Protein AF-A0A819S1A4-F1 (afdb_monomer_lite)

Secondary structure (DSSP, 8-state):
--PPPPSSPPPP----THHHHHHHHHHHHHHHHHHHHHHHHHHH-SHHHHHHHHHHTSTT--TTHHHHHEEEEEGGGS-TTS-GGG-----S--------S------------------TTSHHHHHHTTT----EEEEES-B--GGGTTPBPHHHHHHHHHHHHHHHHHHHHHHHHHHHHHHHS-SS-HHHHHHHHHHHHHHHHHHHHHHHHHH-THHHHHHHHHHHHHHHHHHHHHTT-------------HHHHHTT--

Structure (mmCIF, N/CA/C/O backbone):
data_AF-A0A819S1A4-F1
#
_entry.id   AF-A0A819S1A4-F1
#
loop_
_atom_site.group_PDB
_atom_site.id
_atom_site.type_symbol
_atom_site.label_atom_id
_atom_site.label_alt_id
_atom_site.label_comp_id
_atom_site.label_asym_id
_atom_site.label_entity_id
_atom_site.label_seq_id
_atom_site.pdbx_PDB_ins_code
_atom_site.Cartn_x
_atom_site.Cartn_y
_atom_site.Cartn_z
_atom_site.occupancy
_atom_site.B_iso_or_equiv
_atom_site.auth_seq_id
_atom_site.auth_comp_id
_atom_site.auth_asym_id
_atom_site.auth_atom_id
_atom_site.pdbx_PDB_model_num
ATOM 1 N N . PHE A 1 1 ? 14.757 -18.760 57.198 1.00 53.69 1 PHE A N 1
ATOM 2 C CA . PHE A 1 1 ? 13.503 -18.296 56.575 1.00 53.69 1 PHE A CA 1
ATOM 3 C C . PHE A 1 1 ? 13.766 -16.983 55.851 1.00 53.69 1 PHE A C 1
ATOM 5 O O . PHE A 1 1 ? 13.826 -15.945 56.495 1.00 53.69 1 PHE A O 1
ATOM 12 N N . HIS A 1 2 ? 14.012 -17.027 54.539 1.00 66.06 2 HIS A N 1
ATOM 13 C CA . HIS A 1 2 ? 14.125 -15.816 53.722 1.00 66.06 2 HIS A CA 1
ATOM 14 C C . HIS A 1 2 ? 12.710 -15.386 53.333 1.00 66.06 2 HIS A C 1
ATOM 16 O O . HIS A 1 2 ? 12.057 -16.060 52.541 1.00 66.06 2 HIS A O 1
ATOM 22 N N . VAL A 1 3 ? 12.215 -14.305 53.931 1.00 74.38 3 VAL A N 1
ATOM 23 C CA . VAL A 1 3 ? 10.958 -13.689 53.496 1.00 74.38 3 VAL A CA 1
ATOM 24 C C . VAL A 1 3 ? 11.266 -12.916 52.210 1.00 74.38 3 VAL A C 1
ATOM 26 O O . VAL A 1 3 ? 12.156 -12.060 52.238 1.00 74.38 3 VAL A O 1
ATOM 29 N N . PRO A 1 4 ? 10.610 -13.209 51.073 1.00 74.50 4 PRO A N 1
ATOM 30 C CA . PRO A 1 4 ? 10.832 -12.452 49.851 1.00 74.50 4 PRO A CA 1
ATOM 31 C C . PRO A 1 4 ? 10.345 -11.015 50.053 1.00 74.50 4 PRO A C 1
ATOM 33 O O . PRO A 1 4 ? 9.199 -10.775 50.433 1.00 74.50 4 PRO A O 1
ATOM 36 N N . ILE A 1 5 ? 11.238 -10.054 49.820 1.00 78.88 5 ILE A N 1
ATOM 37 C CA . ILE A 1 5 ? 10.936 -8.626 49.922 1.00 78.88 5 ILE A CA 1
ATOM 38 C C . ILE A 1 5 ? 10.049 -8.252 48.723 1.00 78.88 5 ILE A C 1
ATOM 40 O O . ILE A 1 5 ? 10.466 -8.466 47.581 1.00 78.88 5 ILE A O 1
ATOM 44 N N . PRO A 1 6 ? 8.839 -7.703 48.927 1.00 79.44 6 PRO A N 1
ATOM 45 C CA . PRO A 1 6 ? 7.990 -7.287 47.818 1.00 79.44 6 PRO A CA 1
ATOM 46 C C . PRO A 1 6 ? 8.622 -6.101 47.072 1.00 79.44 6 PRO A C 1
ATOM 48 O O . PRO A 1 6 ? 8.930 -5.068 47.663 1.00 79.44 6 PRO A O 1
ATOM 51 N N . ILE A 1 7 ? 8.793 -6.263 45.755 1.00 83.44 7 ILE A N 1
ATOM 52 C CA . ILE A 1 7 ? 9.505 -5.334 44.853 1.00 83.44 7 ILE A CA 1
ATOM 53 C C . ILE A 1 7 ? 8.742 -4.011 44.652 1.00 83.44 7 ILE A C 1
ATOM 55 O O . ILE A 1 7 ? 9.335 -2.996 44.295 1.00 83.44 7 ILE A O 1
ATOM 59 N N . ALA A 1 8 ? 7.432 -3.982 44.911 1.00 85.69 8 ALA A N 1
ATOM 60 C CA . ALA A 1 8 ? 6.615 -2.787 44.739 1.00 85.69 8 ALA A CA 1
ATOM 61 C C . ALA A 1 8 ? 5.597 -2.613 45.871 1.00 85.69 8 ALA A C 1
ATOM 63 O O . ALA A 1 8 ? 4.995 -3.574 46.354 1.00 85.69 8 ALA A O 1
ATOM 64 N N . ARG A 1 9 ? 5.383 -1.353 46.272 1.00 86.12 9 ARG A N 1
ATOM 65 C CA . ARG A 1 9 ? 4.284 -0.957 47.165 1.00 86.12 9 ARG A CA 1
ATOM 66 C C . ARG A 1 9 ? 2.964 -0.929 46.395 1.00 86.12 9 ARG A C 1
ATOM 68 O O . ARG A 1 9 ? 2.948 -0.788 45.173 1.00 86.12 9 ARG A O 1
ATOM 75 N N . ARG A 1 10 ? 1.847 -1.021 47.122 1.00 84.19 10 ARG A N 1
ATOM 76 C CA . ARG A 1 10 ? 0.502 -0.930 46.540 1.00 84.19 10 ARG A CA 1
ATOM 77 C C . ARG A 1 10 ? 0.343 0.408 45.814 1.00 84.19 10 ARG A C 1
ATOM 79 O O . ARG A 1 10 ? 0.516 1.461 46.426 1.00 84.19 10 ARG A O 1
ATOM 86 N N . ALA A 1 11 ? 0.025 0.355 44.524 1.00 81.81 11 ALA A N 1
ATOM 87 C CA . ALA A 1 11 ? -0.237 1.552 43.737 1.00 81.81 11 ALA A CA 1
ATOM 88 C C . ALA A 1 11 ? -1.445 2.308 44.310 1.00 81.81 11 ALA A C 1
ATOM 90 O O . ALA A 1 11 ? -2.452 1.698 44.679 1.00 81.81 11 ALA A O 1
ATOM 91 N N . THR A 1 12 ? -1.346 3.634 44.392 1.00 82.81 12 THR A N 1
ATOM 92 C CA . THR A 1 12 ? -2.482 4.488 44.745 1.00 82.81 12 THR A CA 1
ATOM 93 C C . THR A 1 12 ? -3.459 4.541 43.574 1.00 82.81 12 THR A C 1
ATOM 95 O O . THR A 1 12 ? -3.056 4.596 42.410 1.00 82.81 12 THR A O 1
ATOM 98 N N . GLY A 1 13 ? -4.760 4.500 43.869 1.00 78.50 13 GLY A N 1
ATOM 99 C CA . GLY A 1 13 ? -5.792 4.621 42.844 1.00 78.50 13 GLY A CA 1
ATOM 100 C C . GLY A 1 13 ? -5.735 6.006 42.205 1.00 78.50 13 GLY A C 1
ATOM 101 O O . GLY A 1 13 ? -6.127 6.989 42.827 1.00 78.50 13 GLY A O 1
ATOM 102 N N . ARG A 1 14 ? -5.236 6.096 40.970 1.00 77.88 14 ARG A N 1
ATOM 103 C CA . ARG A 1 14 ? -5.235 7.323 40.167 1.00 77.88 14 ARG A CA 1
ATOM 104 C C . ARG A 1 14 ? -6.037 7.079 38.902 1.00 77.88 14 ARG A C 1
ATOM 106 O O . ARG A 1 14 ? -5.737 6.146 38.167 1.00 77.88 14 ARG A O 1
ATOM 113 N N . ARG A 1 15 ? -7.026 7.937 38.641 1.00 72.00 15 ARG A N 1
ATOM 114 C CA . ARG A 1 15 ? -7.866 7.853 37.442 1.00 72.00 15 ARG A CA 1
ATOM 115 C C . ARG A 1 15 ? -7.007 8.016 36.185 1.00 72.00 15 ARG A C 1
ATOM 117 O O . ARG A 1 15 ? -6.203 8.942 36.069 1.00 72.00 15 ARG A O 1
ATOM 124 N N . ASN A 1 16 ? -7.132 7.060 35.275 1.00 62.16 16 ASN A N 1
ATOM 125 C CA . ASN A 1 16 ? -6.107 6.753 34.288 1.00 62.16 16 ASN A CA 1
ATOM 126 C C . ASN A 1 16 ? -6.348 7.550 32.993 1.00 62.16 16 ASN A C 1
ATOM 128 O O . ASN A 1 16 ? -6.871 7.009 32.021 1.00 62.16 16 ASN A O 1
ATOM 132 N N . SER A 1 17 ? -5.921 8.814 32.923 1.00 64.06 17 SER A N 1
ATOM 133 C CA . SER A 1 17 ? -5.921 9.550 31.643 1.00 64.06 17 SER A CA 1
ATOM 134 C C . SER A 1 17 ? -4.912 8.978 30.630 1.00 64.06 17 SER A C 1
ATOM 136 O O . SER A 1 17 ? -5.116 9.097 29.424 1.00 64.06 17 SER A O 1
ATOM 138 N N . LEU A 1 18 ? -3.867 8.277 31.100 1.00 58.56 18 LEU A N 1
ATOM 139 C CA . LEU A 1 18 ? -2.815 7.663 30.269 1.00 58.56 18 LEU A CA 1
ATOM 140 C C . LEU A 1 18 ? -3.322 6.607 29.273 1.00 58.56 18 LEU A C 1
ATOM 142 O O . LEU A 1 18 ? -2.674 6.370 28.256 1.00 58.56 18 LEU A O 1
ATOM 146 N N . THR A 1 19 ? -4.473 5.987 29.541 1.00 65.75 19 THR A N 1
ATOM 147 C CA . THR A 1 19 ? -5.084 4.986 28.646 1.00 65.75 19 THR A CA 1
ATOM 148 C C . THR A 1 19 ? -5.473 5.575 27.286 1.00 65.75 19 THR A C 1
ATOM 150 O O . THR A 1 19 ? -5.522 4.859 26.289 1.00 65.75 19 THR A O 1
ATOM 153 N N . THR A 1 20 ? -5.682 6.893 27.217 1.00 72.00 20 THR A N 1
ATOM 154 C CA . THR A 1 20 ? -6.009 7.607 25.974 1.00 72.00 20 THR A CA 1
ATOM 155 C C . THR A 1 20 ? -4.784 7.845 25.086 1.00 72.00 20 THR A C 1
ATOM 157 O O . THR A 1 20 ? -4.889 7.781 23.858 1.00 72.00 20 THR A O 1
ATOM 160 N N . LEU A 1 21 ? -3.604 8.062 25.679 1.00 83.12 21 LEU A N 1
ATOM 161 C CA . LEU A 1 21 ? -2.375 8.328 24.932 1.00 83.12 21 LEU A CA 1
ATOM 162 C C . LEU A 1 21 ? -1.858 7.063 24.234 1.00 83.12 21 LEU A C 1
ATOM 164 O O . LEU A 1 21 ? -1.571 7.102 23.039 1.00 83.12 21 LEU A O 1
ATOM 168 N N . SER A 1 22 ? -1.787 5.932 24.944 1.00 83.50 22 SER A N 1
ATOM 169 C CA . SER A 1 22 ? -1.356 4.654 24.355 1.00 83.50 22 SER A CA 1
ATOM 170 C C . SER A 1 22 ? -2.292 4.198 23.233 1.00 83.50 22 SER A C 1
ATOM 172 O O . SER A 1 22 ? -1.826 3.752 22.184 1.00 83.50 22 SER A O 1
ATOM 174 N N . ALA A 1 23 ? -3.602 4.391 23.405 1.00 84.44 23 ALA A N 1
ATOM 175 C CA . ALA A 1 23 ? -4.587 4.152 22.356 1.00 84.44 23 ALA A CA 1
ATOM 176 C C . ALA A 1 23 ? -4.348 5.051 21.131 1.00 84.44 23 ALA A C 1
ATOM 178 O O . ALA A 1 23 ? -4.379 4.572 19.998 1.00 84.44 23 ALA A O 1
ATOM 179 N N . SER A 1 24 ? -4.050 6.335 21.343 1.00 87.81 24 SER A N 1
ATOM 180 C CA . SER A 1 24 ? -3.774 7.276 20.251 1.00 87.81 24 SER A CA 1
ATOM 181 C C . SER A 1 24 ? -2.524 6.875 19.463 1.00 87.81 24 SER A C 1
ATOM 183 O O . SER A 1 24 ? -2.570 6.800 18.235 1.00 87.81 24 SER A O 1
ATOM 185 N N . ILE A 1 25 ? -1.437 6.516 20.149 1.00 91.44 25 ILE A N 1
ATOM 186 C CA . ILE A 1 25 ? -0.195 6.058 19.509 1.00 91.44 25 ILE A CA 1
ATOM 187 C C . ILE A 1 25 ? -0.445 4.793 18.684 1.00 91.44 25 ILE A C 1
ATOM 189 O O . ILE A 1 25 ? -0.042 4.731 17.524 1.00 91.44 25 ILE A O 1
ATOM 193 N N . LEU A 1 26 ? -1.168 3.813 19.235 1.00 88.88 26 LEU A N 1
ATOM 194 C CA . LEU A 1 26 ? -1.485 2.577 18.520 1.00 88.88 26 LEU A CA 1
ATOM 195 C C . LEU A 1 26 ? -2.272 2.850 17.231 1.00 88.88 26 LEU A C 1
ATOM 197 O O . LEU A 1 26 ? -2.025 2.211 16.209 1.00 88.88 26 LEU A O 1
ATOM 201 N N . THR A 1 27 ? -3.181 3.830 17.244 1.00 87.25 27 THR A N 1
ATOM 202 C CA . THR A 1 27 ? -3.914 4.207 16.026 1.00 87.25 27 THR A CA 1
ATOM 203 C C . THR A 1 27 ? -3.020 4.853 14.974 1.00 87.25 27 THR A C 1
ATOM 205 O O . THR A 1 27 ? -3.191 4.564 13.792 1.00 87.25 27 THR A O 1
ATOM 208 N N . ILE A 1 28 ? -2.057 5.688 15.373 1.00 92.44 28 ILE A N 1
ATOM 209 C CA . ILE A 1 28 ? -1.099 6.311 14.449 1.00 92.44 28 ILE A CA 1
ATOM 210 C C . ILE A 1 28 ? -0.197 5.240 13.838 1.00 92.44 28 ILE A C 1
ATOM 212 O O . ILE A 1 28 ? -0.052 5.185 12.618 1.00 92.44 28 ILE A O 1
ATOM 216 N N . MET A 1 29 ? 0.334 4.344 14.672 1.00 94.25 29 MET A N 1
ATOM 217 C CA . MET A 1 29 ? 1.163 3.228 14.221 1.00 94.25 29 MET A CA 1
ATOM 218 C C . MET A 1 29 ? 0.411 2.351 13.224 1.00 94.25 29 MET A C 1
ATOM 220 O O . MET A 1 29 ? 0.939 2.068 12.156 1.00 94.25 29 MET A O 1
ATOM 224 N N . ALA A 1 30 ? -0.850 2.010 13.503 1.00 91.25 30 ALA A N 1
ATOM 225 C CA . ALA A 1 30 ? -1.666 1.230 12.579 1.00 91.25 30 ALA A CA 1
ATOM 226 C C . ALA A 1 30 ? -1.822 1.913 11.207 1.00 91.25 30 ALA A C 1
ATOM 228 O O . ALA A 1 30 ? -1.718 1.243 10.181 1.00 91.25 30 ALA A O 1
ATOM 229 N N . LYS A 1 31 ? -2.022 3.239 11.164 1.00 90.88 31 LYS A N 1
ATOM 230 C CA . LYS A 1 31 ? -2.100 3.985 9.894 1.00 90.88 31 LYS A CA 1
ATOM 231 C C . LYS A 1 31 ? -0.780 3.944 9.126 1.00 90.88 31 LYS A C 1
ATOM 233 O O . LYS A 1 31 ? -0.781 3.676 7.927 1.00 90.88 31 LYS A O 1
ATOM 238 N N . ILE A 1 32 ? 0.336 4.171 9.818 1.00 94.75 32 ILE A N 1
ATOM 239 C CA . ILE A 1 32 ? 1.674 4.135 9.214 1.00 94.75 32 ILE A CA 1
ATOM 240 C C . ILE A 1 32 ? 1.976 2.737 8.673 1.00 94.75 32 ILE A C 1
ATOM 242 O O . ILE A 1 32 ? 2.455 2.621 7.552 1.00 94.75 32 ILE A O 1
ATOM 246 N N . THR A 1 33 ? 1.644 1.680 9.419 1.00 95.19 33 THR A N 1
ATOM 247 C CA . THR A 1 33 ? 1.849 0.291 8.990 1.00 95.19 33 THR A CA 1
ATOM 248 C C . THR A 1 33 ? 1.075 -0.040 7.717 1.00 95.19 33 THR A C 1
ATOM 250 O O . THR A 1 33 ? 1.611 -0.687 6.819 1.00 95.19 33 THR A O 1
ATOM 253 N N . VAL A 1 34 ? -0.178 0.408 7.602 1.00 92.88 34 VAL A N 1
ATOM 254 C CA . VAL A 1 34 ? -0.966 0.196 6.377 1.00 92.88 34 VAL A CA 1
ATOM 255 C C . VAL A 1 34 ? -0.306 0.896 5.191 1.00 92.88 34 VAL A C 1
ATOM 257 O O . VAL A 1 34 ? -0.125 0.278 4.141 1.00 92.88 34 VAL A O 1
ATOM 260 N N . LEU A 1 35 ? 0.116 2.147 5.379 1.00 94.00 35 LEU A N 1
ATOM 261 C CA . LEU A 1 35 ? 0.772 2.927 4.338 1.00 94.00 35 LEU A CA 1
ATOM 262 C C . LEU A 1 35 ? 2.114 2.304 3.917 1.00 94.00 35 LEU A C 1
ATOM 264 O O . LEU A 1 35 ? 2.358 2.115 2.727 1.00 94.00 35 LEU A O 1
ATOM 268 N N . SER A 1 36 ? 2.967 1.915 4.870 1.00 95.56 36 SER A N 1
ATOM 269 C CA . SER A 1 36 ? 4.265 1.296 4.577 1.00 95.56 36 SER A CA 1
ATOM 270 C C . SER A 1 36 ? 4.116 -0.031 3.842 1.00 95.56 36 SER A C 1
ATOM 272 O O . SER A 1 36 ? 4.874 -0.304 2.915 1.00 95.56 36 SER A O 1
ATOM 274 N N . ASN A 1 37 ? 3.115 -0.839 4.204 1.00 92.38 37 ASN A N 1
ATOM 275 C CA . ASN A 1 37 ? 2.847 -2.108 3.531 1.00 92.38 37 ASN A CA 1
ATOM 276 C C . ASN A 1 37 ? 2.358 -1.890 2.094 1.00 92.38 37 ASN A C 1
ATOM 278 O O . ASN A 1 37 ? 2.780 -2.611 1.190 1.00 92.38 37 ASN A O 1
ATOM 282 N N . ALA A 1 38 ? 1.527 -0.869 1.865 1.00 93.31 38 ALA A N 1
ATOM 283 C CA . ALA A 1 38 ? 1.088 -0.487 0.525 1.00 93.31 38 ALA A CA 1
ATOM 284 C C . ALA A 1 38 ? 2.277 -0.074 -0.356 1.00 93.31 38 ALA A C 1
ATOM 286 O O . ALA A 1 38 ? 2.417 -0.558 -1.480 1.00 93.31 38 ALA A O 1
ATOM 287 N N . PHE A 1 39 ? 3.171 0.768 0.174 1.00 92.69 39 PHE A N 1
ATOM 288 C CA . PHE A 1 39 ? 4.389 1.186 -0.523 1.00 92.69 39 PHE A CA 1
ATOM 289 C C . PHE A 1 39 ? 5.342 0.027 -0.795 1.00 92.69 39 PHE A C 1
ATOM 291 O O . PHE A 1 39 ? 5.887 -0.059 -1.896 1.00 92.69 39 PHE A O 1
ATOM 298 N N . LEU A 1 40 ? 5.518 -0.873 0.175 1.00 90.50 40 LEU A N 1
ATOM 299 C CA . LEU A 1 40 ? 6.348 -2.061 0.014 1.00 90.50 40 LEU A CA 1
ATOM 300 C C . LEU A 1 40 ? 5.845 -2.879 -1.173 1.00 90.50 40 LEU A C 1
ATOM 302 O O . LEU A 1 40 ? 6.608 -3.127 -2.100 1.00 90.50 40 LEU A O 1
ATOM 306 N N . ILE A 1 41 ? 4.549 -3.199 -1.204 1.00 90.00 41 ILE A N 1
ATOM 307 C CA . ILE A 1 41 ? 3.949 -3.940 -2.318 1.00 90.00 41 ILE A CA 1
ATOM 308 C C . ILE A 1 41 ? 4.097 -3.164 -3.636 1.00 90.00 41 ILE A C 1
ATOM 310 O O . ILE A 1 41 ? 4.430 -3.761 -4.655 1.00 90.00 41 ILE A O 1
ATOM 314 N N . ALA A 1 42 ? 3.892 -1.846 -3.646 1.00 90.81 42 ALA A N 1
ATOM 315 C CA . ALA A 1 42 ? 3.937 -1.061 -4.877 1.00 90.81 42 ALA A CA 1
ATOM 316 C C . ALA A 1 42 ? 5.339 -0.967 -5.507 1.00 90.81 42 ALA A C 1
ATOM 318 O O . ALA A 1 42 ? 5.481 -1.016 -6.733 1.00 90.81 42 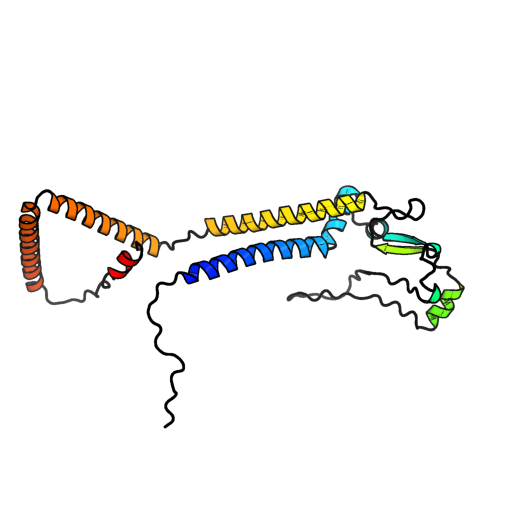ALA A O 1
ATOM 319 N N . ILE A 1 43 ? 6.374 -0.800 -4.680 1.00 87.88 43 ILE A N 1
ATOM 320 C CA . ILE A 1 43 ? 7.741 -0.525 -5.138 1.00 87.88 43 ILE A CA 1
ATOM 321 C C . ILE A 1 43 ? 8.518 -1.816 -5.386 1.00 87.88 43 ILE A C 1
ATOM 323 O O . ILE A 1 43 ? 9.166 -1.933 -6.428 1.00 87.88 43 ILE A O 1
ATOM 327 N N . THR A 1 44 ? 8.462 -2.774 -4.457 1.00 85.25 44 THR A N 1
ATOM 328 C CA . THR A 1 44 ? 9.295 -3.987 -4.523 1.00 85.25 44 THR A CA 1
ATOM 329 C C . THR A 1 44 ? 8.680 -5.076 -5.398 1.00 85.25 44 THR A C 1
ATOM 331 O O . THR A 1 44 ? 9.393 -5.953 -5.885 1.00 85.25 44 THR A O 1
ATOM 334 N N . SER A 1 45 ? 7.365 -5.031 -5.641 1.00 86.56 45 SER A N 1
ATOM 335 C CA . SER A 1 45 ? 6.693 -6.036 -6.461 1.00 86.56 45 SER A CA 1
ATOM 336 C C . SER A 1 45 ? 6.821 -5.762 -7.959 1.00 86.56 45 SER A C 1
ATOM 338 O O . SER A 1 45 ? 6.647 -4.643 -8.449 1.00 86.56 45 SER A O 1
ATOM 340 N N . GLU A 1 46 ? 7.009 -6.839 -8.719 1.00 85.00 46 GLU A N 1
ATOM 341 C CA . GLU A 1 46 ? 6.875 -6.839 -10.178 1.00 85.00 46 GLU A CA 1
ATOM 342 C C . GLU A 1 46 ? 5.420 -6.948 -10.652 1.00 85.00 46 GLU A C 1
ATOM 344 O O . GLU A 1 46 ? 5.160 -6.960 -11.854 1.00 85.00 46 GLU A O 1
ATOM 349 N N . TYR A 1 47 ? 4.458 -7.039 -9.732 1.00 88.25 47 TYR A N 1
ATOM 350 C CA . TYR A 1 47 ? 3.049 -7.183 -10.085 1.00 88.25 47 TYR A CA 1
ATOM 351 C C . TYR A 1 47 ? 2.548 -6.003 -10.925 1.00 88.25 47 TYR A C 1
ATOM 353 O O . TYR A 1 47 ? 1.978 -6.199 -11.993 1.00 88.25 47 TYR A O 1
ATOM 361 N N . ILE A 1 48 ? 2.815 -4.774 -10.480 1.00 91.06 48 ILE A N 1
ATOM 362 C CA . ILE A 1 48 ? 2.314 -3.558 -11.131 1.00 91.06 48 ILE A CA 1
ATOM 363 C C . ILE A 1 48 ? 2.825 -3.411 -12.571 1.00 91.06 48 ILE A C 1
ATOM 365 O O . ILE A 1 48 ? 1.991 -3.279 -13.462 1.00 91.06 48 ILE A O 1
ATOM 369 N N . PRO A 1 49 ? 4.140 -3.480 -12.860 1.00 90.12 49 PRO A N 1
ATOM 370 C CA . PRO A 1 49 ? 4.610 -3.380 -14.240 1.00 90.12 49 PRO A CA 1
ATOM 371 C C . PRO A 1 49 ? 4.100 -4.512 -15.143 1.00 90.12 49 PRO A C 1
ATOM 373 O O . PRO A 1 49 ? 3.776 -4.254 -16.301 1.00 90.12 49 PRO A O 1
ATOM 376 N N . ARG A 1 50 ? 3.967 -5.743 -14.625 1.00 89.88 50 ARG A N 1
ATOM 377 C CA . ARG A 1 50 ? 3.386 -6.868 -15.381 1.00 89.88 50 ARG A CA 1
ATOM 378 C C . ARG A 1 50 ? 1.925 -6.610 -15.736 1.00 89.88 50 ARG A C 1
ATOM 380 O O . ARG A 1 50 ? 1.538 -6.819 -16.880 1.00 89.88 50 ARG A O 1
ATOM 387 N N . GLN A 1 51 ? 1.138 -6.107 -14.786 1.00 92.00 51 GLN A N 1
ATOM 388 C CA . GLN A 1 51 ? -0.251 -5.727 -15.039 1.00 92.00 51 GLN A CA 1
ATOM 389 C C . GLN A 1 51 ? -0.347 -4.571 -16.037 1.00 92.00 51 GLN A C 1
ATOM 391 O O . GLN A 1 51 ? -1.100 -4.658 -17.000 1.00 92.00 51 GLN A O 1
ATOM 396 N N . VAL A 1 52 ? 0.451 -3.513 -15.874 1.00 93.06 52 VAL A N 1
ATOM 397 C CA . VAL A 1 52 ? 0.461 -2.387 -16.822 1.00 93.06 52 VAL A CA 1
ATOM 398 C C . VAL A 1 52 ? 0.770 -2.872 -18.238 1.00 93.06 52 VAL A C 1
ATOM 400 O O . VAL A 1 52 ? 0.055 -2.506 -19.167 1.00 93.06 52 VAL A O 1
ATOM 403 N N . TYR A 1 53 ? 1.769 -3.741 -18.411 1.00 90.12 53 TYR A N 1
ATOM 404 C CA . TYR A 1 53 ? 2.084 -4.319 -19.717 1.00 90.12 53 TYR A CA 1
ATOM 405 C C . TYR A 1 53 ? 0.919 -5.140 -20.275 1.00 90.12 53 TYR A C 1
ATOM 407 O O . TYR A 1 53 ? 0.517 -4.915 -21.413 1.00 90.12 53 TYR A O 1
ATOM 415 N N . TYR A 1 54 ? 0.348 -6.034 -19.465 1.00 90.94 54 TYR A N 1
ATOM 416 C CA . TYR A 1 54 ? -0.767 -6.904 -19.842 1.00 90.94 54 TYR A CA 1
ATOM 417 C C . TYR A 1 54 ? -1.971 -6.123 -20.393 1.00 90.94 54 TYR A C 1
ATOM 419 O O . TYR A 1 54 ? -2.548 -6.518 -21.406 1.00 90.94 54 TYR A O 1
ATOM 427 N N . TRP A 1 55 ? -2.315 -5.000 -19.753 1.00 91.81 55 TRP A N 1
ATOM 428 C CA . TRP A 1 55 ? -3.460 -4.169 -20.133 1.00 91.81 55 TRP A CA 1
ATOM 429 C C . TRP A 1 55 ? -3.176 -3.183 -21.271 1.00 91.81 55 TRP A C 1
ATOM 431 O O . TRP A 1 55 ? -4.103 -2.833 -21.993 1.00 91.81 55 TRP A O 1
ATOM 441 N N . THR A 1 56 ? -1.938 -2.703 -21.429 1.00 90.62 56 THR A N 1
ATOM 442 C CA . THR A 1 56 ? -1.632 -1.632 -22.400 1.00 90.62 56 THR A CA 1
ATOM 443 C C . THR A 1 56 ? -1.038 -2.134 -23.715 1.00 90.62 56 THR A C 1
ATOM 445 O O . THR A 1 56 ? -1.423 -1.638 -24.768 1.00 90.62 56 THR A O 1
ATOM 448 N N . ILE A 1 57 ? -0.113 -3.098 -23.677 1.00 88.88 57 ILE A N 1
ATOM 449 C CA . ILE A 1 57 ? 0.654 -3.547 -24.858 1.00 88.88 57 ILE A CA 1
ATOM 450 C C . ILE A 1 57 ? 0.447 -5.033 -25.126 1.00 88.88 57 ILE A C 1
ATOM 452 O O . ILE A 1 57 ? 0.349 -5.459 -26.272 1.00 88.88 57 ILE A O 1
ATOM 456 N N . GLY A 1 58 ? 0.421 -5.833 -24.061 1.00 82.62 58 GLY A N 1
ATOM 457 C CA . GLY A 1 58 ? 0.494 -7.285 -24.115 1.00 82.62 58 GLY A CA 1
ATOM 458 C C . GLY A 1 58 ? -0.750 -7.966 -24.676 1.00 82.62 58 GLY A C 1
ATOM 459 O O . GLY A 1 58 ? -0.752 -9.187 -24.761 1.00 82.62 58 GLY A O 1
ATOM 460 N N . ASN A 1 59 ? -1.800 -7.223 -25.054 1.00 90.19 59 ASN A N 1
ATOM 461 C CA . ASN A 1 59 ? -3.068 -7.765 -25.557 1.00 90.19 59 ASN A CA 1
ATOM 462 C C . ASN A 1 59 ? -3.573 -8.938 -24.701 1.00 90.19 59 ASN A C 1
ATOM 464 O O . ASN A 1 59 ? -3.864 -10.014 -25.220 1.00 90.19 59 ASN A O 1
ATOM 468 N N . TYR A 1 60 ? -3.626 -8.754 -23.378 1.00 87.62 60 TYR A N 1
ATOM 469 C CA . TYR A 1 60 ? -4.008 -9.803 -22.424 1.00 87.62 60 TYR A CA 1
ATOM 470 C C . TYR A 1 60 ? -3.064 -11.022 -22.384 1.00 87.62 60 TYR A C 1
ATOM 472 O O . TYR A 1 60 ? -3.445 -12.107 -21.943 1.00 87.62 60 TYR A O 1
ATOM 480 N N . SER A 1 61 ? -1.813 -10.847 -22.801 1.00 84.88 61 SER A N 1
ATOM 481 C CA . SER A 1 61 ? -0.729 -11.818 -22.699 1.00 84.88 61 SER A CA 1
ATOM 482 C C . SER A 1 61 ? 0.511 -11.172 -22.083 1.00 84.88 61 SER A C 1
ATOM 484 O O . SER A 1 61 ? 0.736 -9.966 -22.174 1.00 84.88 61 SER A O 1
ATOM 486 N N . LEU A 1 62 ? 1.332 -11.990 -21.425 1.00 82.00 62 LEU A N 1
ATOM 487 C CA . LEU A 1 62 ? 2.616 -11.566 -20.861 1.00 82.00 62 LEU A CA 1
ATOM 488 C C . LEU A 1 62 ? 3.804 -11.944 -21.761 1.00 82.00 62 LEU A C 1
ATOM 490 O O . LEU A 1 62 ? 4.963 -11.758 -21.382 1.00 82.00 62 LEU A O 1
ATOM 494 N N . ASN A 1 63 ? 3.525 -12.481 -22.949 1.00 82.31 63 ASN A N 1
ATOM 495 C CA . ASN A 1 63 ? 4.547 -12.868 -23.912 1.00 82.31 63 ASN A CA 1
ATOM 496 C C . ASN A 1 63 ? 5.297 -11.625 -24.395 1.00 82.31 63 ASN A C 1
ATOM 498 O O . ASN A 1 63 ? 4.684 -10.648 -24.806 1.00 82.31 63 ASN A O 1
ATOM 502 N N . GLY A 1 64 ? 6.630 -11.658 -24.337 1.00 78.50 64 GLY A N 1
ATOM 503 C CA . GLY A 1 64 ? 7.459 -10.509 -24.711 1.00 78.50 64 GLY A CA 1
ATOM 504 C C . GLY A 1 64 ? 7.600 -9.434 -23.627 1.00 78.50 64 GLY A C 1
ATOM 505 O O . GLY A 1 64 ? 8.323 -8.467 -23.853 1.00 78.50 64 GLY A O 1
ATOM 506 N N . PHE A 1 65 ? 7.012 -9.619 -22.435 1.00 81.06 65 PHE A N 1
ATOM 507 C CA . PHE A 1 65 ? 7.197 -8.701 -21.303 1.00 81.06 65 PHE A CA 1
ATOM 508 C C . PHE A 1 65 ? 8.676 -8.492 -20.975 1.00 81.06 65 PHE A C 1
ATOM 510 O O . PHE A 1 65 ? 9.117 -7.354 -20.864 1.00 81.06 65 PHE A O 1
ATOM 517 N N . LEU A 1 66 ? 9.452 -9.579 -20.891 1.00 80.31 66 LEU A N 1
ATOM 518 C CA . LEU A 1 66 ? 10.876 -9.503 -20.567 1.00 80.31 66 LEU A CA 1
ATOM 519 C C . LEU A 1 66 ? 11.633 -8.646 -21.591 1.00 80.31 66 LEU A C 1
ATOM 521 O O . LEU A 1 66 ? 12.324 -7.710 -21.207 1.00 80.31 66 LEU A O 1
ATOM 525 N N . ASN A 1 67 ? 11.420 -8.901 -22.883 1.00 81.50 67 ASN A N 1
ATOM 526 C CA . ASN A 1 67 ? 12.057 -8.146 -23.963 1.00 81.50 67 ASN A CA 1
ATOM 527 C C . ASN A 1 67 ? 11.649 -6.660 -23.956 1.00 81.50 67 ASN A C 1
ATOM 529 O O . ASN A 1 67 ? 12.454 -5.792 -24.252 1.00 81.50 67 ASN A O 1
ATOM 533 N N . HIS A 1 68 ? 10.412 -6.353 -23.557 1.00 81.62 68 HIS A N 1
ATOM 534 C CA . HIS A 1 68 ? 9.939 -4.975 -23.420 1.00 81.62 68 HIS A CA 1
ATOM 535 C C . HIS A 1 68 ? 10.497 -4.256 -22.175 1.00 81.62 68 HIS A C 1
ATOM 537 O O . HIS A 1 68 ? 10.631 -3.036 -22.170 1.00 81.62 68 HIS A O 1
ATOM 543 N N . THR A 1 69 ? 10.793 -4.987 -21.097 1.00 84.50 69 THR A N 1
ATOM 544 C CA . THR A 1 69 ? 11.354 -4.413 -19.858 1.00 84.50 69 THR A CA 1
ATOM 545 C C . THR A 1 69 ? 12.868 -4.248 -19.867 1.00 84.50 69 THR A C 1
ATOM 547 O O . THR A 1 69 ? 13.410 -3.563 -19.000 1.00 84.50 69 THR A O 1
ATOM 550 N N . LEU A 1 70 ? 13.555 -4.911 -20.794 1.00 80.62 70 LEU A N 1
ATOM 551 C CA . LEU A 1 70 ? 15.002 -4.840 -20.920 1.00 80.62 70 LEU A CA 1
ATOM 552 C C . LEU A 1 70 ? 15.377 -3.673 -21.834 1.00 80.62 70 LEU A C 1
ATOM 554 O O . LEU A 1 70 ? 14.923 -3.591 -22.972 1.00 80.62 70 LEU A O 1
ATOM 558 N N . THR A 1 71 ? 16.230 -2.781 -21.338 1.00 81.12 71 THR A N 1
ATOM 559 C CA . THR A 1 71 ? 16.810 -1.690 -22.123 1.00 81.12 71 THR A CA 1
ATOM 560 C C . THR A 1 71 ? 18.229 -2.077 -22.556 1.00 81.12 71 THR A C 1
ATOM 562 O O . THR A 1 71 ? 19.021 -2.473 -21.694 1.00 81.12 71 THR A O 1
ATOM 565 N N . PRO A 1 72 ? 18.577 -1.970 -23.852 1.00 75.94 72 PRO A N 1
ATOM 566 C CA . PRO A 1 72 ? 19.951 -2.146 -24.317 1.00 75.94 72 PRO A CA 1
ATOM 567 C C . PRO A 1 72 ? 20.847 -0.985 -23.857 1.00 75.94 72 PRO A C 1
ATOM 569 O O . PRO A 1 72 ? 20.424 0.167 -23.790 1.00 75.94 72 PRO A O 1
ATOM 572 N N . PHE A 1 73 ? 22.098 -1.293 -23.540 1.00 79.69 73 PHE A N 1
ATOM 573 C CA . PHE A 1 73 ? 23.144 -0.359 -23.141 1.00 79.69 73 PHE A CA 1
ATOM 574 C C . PHE A 1 73 ? 24.437 -0.702 -23.872 1.00 79.69 73 PHE A C 1
ATOM 576 O O . PHE A 1 73 ? 24.952 -1.813 -23.732 1.00 79.69 73 PHE A O 1
ATOM 583 N N . HIS A 1 74 ? 24.981 0.241 -24.634 1.00 75.88 74 HIS A N 1
ATOM 584 C CA . HIS A 1 74 ? 26.234 0.028 -25.346 1.00 75.88 74 HIS A CA 1
ATOM 585 C C . HIS A 1 74 ? 27.440 0.189 -24.422 1.00 75.88 74 HIS A C 1
ATOM 587 O O . HIS A 1 74 ? 27.591 1.193 -23.730 1.00 75.88 74 HIS A O 1
ATOM 593 N N . SER A 1 75 ? 28.358 -0.777 -24.458 1.00 71.44 75 SER A N 1
ATOM 594 C CA . SER A 1 75 ? 29.558 -0.781 -23.609 1.00 71.44 75 SER A CA 1
ATOM 595 C C . SER A 1 75 ? 30.544 0.356 -23.922 1.00 71.44 75 SER A C 1
ATOM 597 O O . SER A 1 75 ? 31.412 0.680 -23.113 1.00 71.44 75 SER A O 1
ATOM 599 N N . ASN A 1 76 ? 30.391 1.022 -25.066 1.00 73.50 76 ASN A N 1
ATOM 600 C CA . ASN A 1 76 ? 31.185 2.195 -25.429 1.00 73.50 76 ASN A CA 1
ATOM 601 C C . ASN A 1 76 ? 30.739 3.483 -24.721 1.00 73.50 76 ASN A C 1
ATOM 603 O O . ASN A 1 76 ? 31.516 4.434 -24.681 1.00 73.50 76 ASN A O 1
ATOM 607 N N . ASP A 1 77 ? 29.541 3.500 -24.130 1.00 72.56 77 ASP A N 1
ATOM 608 C CA . ASP A 1 77 ? 28.986 4.675 -23.446 1.00 72.56 77 ASP A CA 1
ATOM 609 C C . ASP A 1 77 ? 29.371 4.756 -21.967 1.00 72.56 77 ASP A C 1
ATOM 611 O O . ASP A 1 77 ? 28.968 5.686 -21.261 1.00 72.56 77 ASP A O 1
ATOM 615 N N . PHE A 1 78 ? 30.140 3.786 -21.465 1.00 69.44 78 PHE A N 1
ATOM 616 C CA . PHE A 1 78 ? 30.651 3.858 -20.106 1.00 69.44 78 PHE A CA 1
ATOM 617 C C . PHE A 1 78 ? 31.626 5.038 -19.962 1.00 69.44 78 PHE A C 1
ATOM 619 O O . PHE A 1 78 ? 32.504 5.228 -20.809 1.00 69.44 78 PHE A O 1
ATOM 626 N N . PRO A 1 79 ? 31.518 5.831 -18.880 1.00 67.06 79 PRO A N 1
ATOM 627 C CA . PRO A 1 79 ? 32.468 6.900 -18.621 1.00 67.06 79 PRO A CA 1
ATOM 628 C C . PRO A 1 79 ? 33.873 6.309 -18.460 1.00 67.06 79 PRO A C 1
ATOM 630 O O . PRO A 1 79 ? 34.077 5.344 -17.724 1.00 67.06 79 PRO A O 1
ATOM 633 N N . SER A 1 80 ? 34.857 6.933 -19.108 1.00 55.50 80 SER A N 1
ATOM 634 C CA . SER A 1 80 ? 36.255 6.482 -19.219 1.00 55.50 80 SER A CA 1
ATOM 635 C C . SER A 1 80 ? 37.011 6.309 -17.892 1.00 55.50 80 SER A C 1
ATOM 637 O O . SER A 1 80 ? 38.152 5.860 -17.892 1.00 55.50 80 SER A O 1
ATOM 639 N N . ILE A 1 81 ? 36.393 6.675 -16.768 1.00 53.09 81 ILE A N 1
ATOM 640 C CA . ILE A 1 81 ? 36.916 6.505 -15.406 1.00 53.09 81 ILE A CA 1
ATOM 641 C C . ILE A 1 81 ? 36.825 5.043 -14.941 1.00 53.09 81 ILE A C 1
ATOM 643 O O . ILE A 1 81 ? 37.572 4.638 -14.053 1.00 53.09 81 ILE A O 1
ATOM 647 N N . ILE A 1 82 ? 35.946 4.234 -15.538 1.00 53.75 82 ILE A N 1
ATOM 648 C CA . ILE A 1 82 ? 35.811 2.821 -15.190 1.00 53.75 82 ILE A CA 1
ATOM 649 C C . ILE A 1 82 ? 36.588 1.987 -16.218 1.00 53.75 82 ILE A C 1
ATOM 651 O O . ILE A 1 82 ? 36.252 1.969 -17.401 1.00 53.75 82 ILE A O 1
ATOM 655 N N . ASN A 1 83 ? 37.651 1.305 -15.777 1.00 45.44 83 ASN A N 1
ATOM 656 C CA . ASN A 1 83 ? 38.442 0.416 -16.632 1.00 45.44 83 ASN A CA 1
ATOM 657 C C . ASN A 1 83 ? 37.541 -0.678 -17.235 1.00 45.44 83 ASN A C 1
ATOM 659 O O . ASN A 1 83 ? 36.945 -1.463 -16.498 1.00 45.44 83 ASN A O 1
ATOM 663 N N . ARG A 1 84 ? 37.486 -0.760 -18.576 1.00 48.75 84 ARG A N 1
ATOM 664 C CA . ARG A 1 84 ? 36.663 -1.723 -19.347 1.00 48.75 84 ARG A CA 1
ATOM 665 C C . ARG A 1 84 ? 36.839 -3.186 -18.925 1.00 48.75 84 ARG A C 1
ATOM 667 O O . ARG A 1 84 ? 35.940 -3.992 -19.122 1.00 48.75 84 ARG A O 1
ATOM 674 N N . THR A 1 85 ? 37.983 -3.536 -18.345 1.00 46.88 85 THR A N 1
ATOM 675 C CA . THR A 1 85 ? 38.308 -4.896 -17.897 1.00 46.88 85 THR A CA 1
ATOM 676 C C . THR A 1 85 ? 37.600 -5.317 -16.606 1.00 46.88 85 THR A C 1
ATOM 678 O O . THR A 1 85 ? 37.595 -6.504 -16.302 1.00 46.88 85 THR A O 1
ATOM 681 N N . LEU A 1 86 ? 36.979 -4.386 -15.873 1.00 44.44 86 LEU A N 1
ATOM 682 C CA . LEU A 1 86 ? 36.333 -4.627 -14.574 1.00 44.44 86 LEU A CA 1
ATOM 683 C C . LEU A 1 86 ? 34.797 -4.626 -14.634 1.00 44.44 86 LEU A C 1
ATOM 685 O O . LEU A 1 86 ? 34.148 -4.789 -13.604 1.00 44.44 86 LEU A O 1
ATOM 689 N N . LEU A 1 87 ? 34.202 -4.446 -15.819 1.00 47.31 87 LEU A N 1
ATOM 690 C CA . LEU A 1 87 ? 32.755 -4.541 -15.987 1.00 47.31 87 LEU A CA 1
ATOM 691 C C . LEU A 1 87 ? 32.333 -5.977 -16.289 1.00 47.31 87 LEU A C 1
ATOM 693 O O . LEU A 1 87 ? 32.180 -6.388 -17.438 1.00 47.31 87 LEU A O 1
ATOM 697 N N . GLU A 1 88 ? 32.095 -6.733 -15.225 1.00 45.09 88 GLU A N 1
ATOM 698 C CA . GLU A 1 88 ? 31.068 -7.766 -15.266 1.00 45.09 88 GLU A CA 1
ATOM 699 C C . GLU A 1 88 ? 29.736 -7.078 -15.604 1.00 45.09 88 GLU A C 1
ATOM 701 O O . GLU A 1 88 ? 29.325 -6.141 -14.913 1.00 45.09 88 GLU A O 1
ATOM 706 N N . CYS A 1 89 ? 29.045 -7.505 -16.666 1.00 43.16 89 CYS A N 1
ATOM 707 C CA . CYS A 1 89 ? 27.641 -7.141 -16.846 1.00 43.16 89 CYS A CA 1
ATOM 708 C C . CYS A 1 89 ? 26.848 -7.862 -15.748 1.00 43.16 89 CYS A C 1
ATOM 710 O O . CYS A 1 89 ? 26.349 -8.969 -15.928 1.00 43.16 89 CYS A O 1
ATOM 712 N N . GLN A 1 90 ? 26.805 -7.245 -14.566 1.00 39.72 90 GLN A N 1
ATOM 713 C CA . GLN A 1 90 ? 26.048 -7.725 -13.425 1.00 39.72 90 GLN A CA 1
ATOM 714 C C . GLN A 1 90 ? 24.563 -7.581 -13.768 1.00 39.72 90 GLN A C 1
ATOM 716 O O . GLN A 1 90 ? 23.968 -6.509 -13.646 1.00 39.72 90 GLN A O 1
ATOM 721 N N . PHE A 1 91 ? 23.968 -8.667 -14.259 1.00 38.00 91 PHE A N 1
ATOM 722 C CA . PHE A 1 91 ? 22.526 -8.787 -14.416 1.00 38.00 91 PHE A CA 1
ATOM 723 C C . PHE A 1 91 ? 21.866 -8.587 -13.046 1.00 38.00 91 PHE A C 1
ATOM 725 O O . PHE A 1 91 ? 21.938 -9.447 -12.170 1.00 38.00 91 PHE A O 1
ATOM 732 N N . ILE A 1 92 ? 21.197 -7.449 -12.854 1.00 39.91 92 ILE A N 1
ATOM 733 C CA . ILE A 1 92 ? 20.282 -7.271 -11.729 1.00 39.91 92 ILE A CA 1
ATOM 734 C C . ILE A 1 92 ? 18.947 -7.903 -12.137 1.00 39.91 92 ILE A C 1
ATOM 736 O O . ILE A 1 92 ? 18.194 -7.348 -12.935 1.00 39.91 92 ILE A O 1
ATOM 740 N N . GLU A 1 93 ? 18.686 -9.064 -11.527 1.00 37.50 93 GLU A N 1
ATOM 741 C CA . GLU A 1 93 ? 17.401 -9.772 -11.437 1.00 37.50 93 GLU A CA 1
ATOM 742 C C . GLU A 1 93 ? 17.059 -10.759 -12.580 1.00 37.50 93 GLU A C 1
ATOM 744 O O . GLU A 1 93 ? 16.234 -10.502 -13.454 1.00 37.50 93 GLU A O 1
ATOM 749 N N . SER A 1 94 ? 17.622 -11.971 -12.519 1.00 37.47 94 SER A N 1
ATOM 750 C CA . SER A 1 94 ? 17.158 -13.132 -13.292 1.00 37.47 94 SER A CA 1
ATOM 751 C C . SER A 1 94 ? 16.091 -13.929 -12.520 1.00 37.47 94 SER A C 1
ATOM 753 O O . SER A 1 94 ? 16.416 -14.806 -11.719 1.00 37.47 94 SER A O 1
ATOM 755 N N . ARG A 1 95 ? 14.799 -13.686 -12.770 1.00 31.98 95 ARG A N 1
ATOM 756 C CA . ARG A 1 95 ? 13.759 -14.701 -12.513 1.00 31.98 95 ARG A CA 1
ATOM 757 C C . ARG A 1 95 ? 13.571 -15.538 -13.776 1.00 31.98 95 ARG A C 1
ATOM 759 O O . ARG A 1 95 ? 12.770 -15.173 -14.633 1.00 31.98 95 ARG A O 1
ATOM 766 N N . LEU A 1 96 ? 14.285 -16.656 -13.880 1.00 34.47 96 LEU A N 1
ATOM 767 C CA . LEU A 1 96 ? 13.874 -17.769 -14.735 1.00 34.47 96 LEU A CA 1
ATOM 768 C C . LEU A 1 96 ? 13.045 -18.720 -13.867 1.00 34.47 96 LEU A C 1
ATOM 770 O O . LEU A 1 96 ? 13.518 -19.236 -12.859 1.00 34.47 96 LEU A O 1
ATOM 774 N N . ILE A 1 97 ? 11.768 -18.851 -14.215 1.00 31.92 97 ILE A N 1
ATOM 775 C CA . ILE A 1 97 ? 10.838 -19.804 -13.614 1.00 31.92 97 ILE A CA 1
ATOM 776 C C . ILE A 1 97 ? 11.129 -21.150 -14.274 1.00 31.92 97 ILE A C 1
ATOM 778 O O . ILE A 1 97 ? 10.784 -21.322 -15.441 1.00 31.92 97 ILE A O 1
ATOM 782 N N . ASP A 1 98 ? 11.733 -22.083 -13.540 1.00 26.45 98 ASP A N 1
ATOM 783 C CA . ASP A 1 98 ? 11.719 -23.495 -13.918 1.00 26.45 98 ASP A CA 1
ATOM 784 C C . ASP A 1 98 ? 10.562 -24.179 -13.179 1.00 26.45 98 ASP A C 1
ATOM 786 O O . ASP A 1 98 ? 10.569 -24.361 -11.961 1.00 26.45 98 ASP A O 1
ATOM 790 N N . LEU A 1 99 ? 9.505 -24.489 -13.931 1.00 38.69 99 LEU A N 1
ATOM 791 C CA . LEU A 1 99 ? 8.317 -25.208 -13.473 1.00 38.69 99 LEU A CA 1
ATOM 792 C C . LEU A 1 99 ? 8.617 -26.710 -13.419 1.00 38.69 99 LEU A C 1
ATOM 794 O O . LEU A 1 99 ? 8.078 -27.490 -14.199 1.00 38.69 99 LEU A O 1
ATOM 798 N N . SER A 1 100 ? 9.453 -27.150 -12.483 1.00 36.28 100 SER A N 1
ATOM 799 C CA . SER A 1 100 ? 9.383 -28.537 -12.025 1.00 36.28 100 SER A CA 1
ATOM 800 C C . SER A 1 100 ? 9.924 -28.653 -10.603 1.00 36.28 100 SER A C 1
ATOM 802 O O . SER A 1 100 ? 11.062 -28.282 -10.349 1.00 36.28 100 SER A O 1
ATOM 804 N N . LYS A 1 101 ? 9.106 -29.235 -9.714 1.00 38.47 101 LYS A N 1
ATOM 805 C CA . LYS A 1 101 ? 9.431 -29.677 -8.341 1.00 38.47 101 LYS A CA 1
ATOM 806 C C . LYS A 1 101 ? 9.370 -28.595 -7.250 1.00 38.47 101 LYS A C 1
ATOM 808 O O . LYS A 1 101 ? 10.355 -27.956 -6.927 1.00 38.47 101 LYS A O 1
ATOM 813 N N . GLU A 1 102 ? 8.190 -28.406 -6.660 1.00 35.28 102 GLU A N 1
ATOM 814 C CA . GLU A 1 102 ? 7.791 -29.001 -5.368 1.00 35.28 102 GLU A CA 1
ATOM 815 C C . GLU A 1 102 ? 6.640 -28.218 -4.719 1.00 35.28 102 GLU A C 1
ATOM 817 O O . GLU A 1 102 ? 6.469 -27.011 -4.878 1.00 35.28 102 GLU A O 1
ATOM 822 N N . SER A 1 103 ? 5.794 -28.963 -4.022 1.00 34.06 103 SER A N 1
ATOM 823 C CA . SER A 1 103 ? 4.531 -28.541 -3.434 1.00 34.06 103 SER A CA 1
ATOM 824 C C . SER A 1 103 ? 4.627 -28.432 -1.904 1.00 34.06 103 SER A C 1
ATOM 826 O O . SER A 1 103 ? 5.193 -29.328 -1.287 1.00 34.06 103 SER A O 1
ATOM 828 N N . ILE A 1 104 ? 3.895 -27.454 -1.336 1.00 34.88 104 ILE A N 1
ATOM 829 C CA . ILE A 1 104 ? 3.328 -27.357 0.042 1.00 34.88 104 ILE A CA 1
ATOM 830 C C . ILE A 1 104 ? 4.024 -26.392 1.050 1.00 34.88 104 ILE A C 1
ATOM 832 O O . ILE A 1 104 ? 4.993 -26.726 1.713 1.00 34.88 104 ILE A O 1
ATOM 836 N N . PHE A 1 105 ? 3.420 -25.196 1.191 1.00 31.75 105 PHE A N 1
ATOM 837 C CA . PHE A 1 105 ? 2.790 -24.597 2.401 1.00 31.75 105 PHE A CA 1
ATOM 838 C C . PHE A 1 105 ? 3.557 -24.506 3.759 1.00 31.75 105 PHE A C 1
ATOM 840 O O . PHE A 1 105 ? 3.573 -25.478 4.501 1.00 31.75 105 PHE A O 1
ATOM 847 N N . PHE A 1 106 ? 4.065 -23.304 4.129 1.00 27.78 106 PHE A N 1
ATOM 848 C CA . PHE A 1 106 ? 3.794 -22.509 5.372 1.00 27.78 106 PHE A CA 1
ATOM 849 C C . PHE A 1 106 ? 4.878 -21.413 5.672 1.00 27.78 106 PHE A C 1
ATOM 851 O O . PHE A 1 106 ? 5.961 -21.722 6.149 1.00 27.78 106 PHE A O 1
ATOM 858 N N . ILE A 1 107 ? 4.483 -20.133 5.481 1.00 36.75 107 ILE A N 1
ATOM 859 C CA . ILE A 1 107 ? 4.899 -18.810 6.067 1.00 36.75 107 ILE A CA 1
ATOM 860 C C . ILE A 1 107 ? 6.370 -18.269 5.958 1.00 36.75 107 ILE A C 1
ATOM 862 O O . ILE A 1 107 ? 7.286 -19.025 5.679 1.00 36.75 107 ILE A O 1
ATOM 866 N N . PRO A 1 108 ? 6.621 -16.934 6.085 1.00 49.12 108 PRO A N 1
ATOM 867 C CA . PRO A 1 108 ? 6.851 -15.991 4.975 1.00 49.12 108 PRO A CA 1
ATOM 868 C C . PRO A 1 108 ? 8.170 -15.168 5.125 1.00 49.12 108 PRO A C 1
ATOM 870 O O . PRO A 1 108 ? 8.888 -15.292 6.106 1.00 49.12 108 PRO A O 1
ATOM 873 N N . PHE A 1 109 ? 8.466 -14.256 4.189 1.00 36.34 109 PHE A N 1
ATOM 874 C CA . PHE A 1 109 ? 9.599 -13.294 4.228 1.00 36.34 109 PHE A CA 1
ATOM 875 C C . PHE A 1 109 ? 11.028 -13.826 4.014 1.00 36.34 109 PHE A C 1
ATOM 877 O O . PHE A 1 109 ? 11.990 -13.212 4.468 1.00 36.34 109 PHE A O 1
ATOM 884 N N . ALA A 1 110 ? 11.209 -14.866 3.207 1.00 32.78 110 ALA A N 1
ATOM 885 C CA . ALA A 1 110 ? 12.479 -15.066 2.513 1.00 32.78 110 ALA A CA 1
ATOM 886 C C . ALA A 1 110 ? 12.200 -15.069 1.011 1.00 32.78 110 ALA A C 1
ATOM 888 O O . ALA A 1 110 ? 11.743 -16.060 0.448 1.00 32.78 110 ALA A O 1
ATOM 889 N N . GLN A 1 111 ? 12.409 -13.927 0.354 1.00 37.97 111 GLN A N 1
ATOM 890 C CA . GLN A 1 111 ? 12.560 -13.934 -1.095 1.00 37.97 111 GLN A CA 1
ATOM 891 C C . GLN A 1 111 ? 13.870 -14.675 -1.364 1.00 37.97 111 GLN A C 1
ATOM 893 O O . GLN A 1 111 ? 14.945 -14.151 -1.098 1.00 37.97 111 GLN A O 1
ATOM 898 N N . SER A 1 112 ? 13.784 -15.913 -1.841 1.00 35.31 112 SER A N 1
ATOM 899 C CA . SER A 1 112 ? 14.915 -16.605 -2.444 1.00 35.31 112 SER A CA 1
ATOM 900 C C . SER A 1 112 ? 15.264 -15.871 -3.737 1.00 35.31 112 SER A C 1
ATOM 902 O O . SER A 1 112 ? 14.692 -16.123 -4.799 1.00 35.31 112 SER A O 1
ATOM 904 N N . TYR A 1 113 ? 16.165 -14.900 -3.641 1.00 32.50 113 TYR A N 1
ATOM 905 C CA . TYR A 1 113 ? 16.874 -14.369 -4.794 1.00 32.50 113 TYR A CA 1
ATOM 906 C C . TYR A 1 113 ? 17.855 -15.463 -5.223 1.00 32.50 113 TYR A C 1
ATOM 908 O O . TYR A 1 113 ? 18.944 -15.582 -4.669 1.00 32.50 113 TYR A O 1
ATOM 916 N N . HIS A 1 114 ? 17.462 -16.303 -6.180 1.00 25.80 114 HIS A N 1
ATOM 917 C CA . HIS A 1 114 ? 18.457 -17.031 -6.957 1.00 25.80 114 HIS A CA 1
ATOM 918 C C . HIS A 1 114 ? 19.212 -15.979 -7.777 1.00 25.80 114 HIS A C 1
ATOM 920 O O . HIS A 1 114 ? 18.742 -15.536 -8.825 1.00 25.80 114 HIS A O 1
ATOM 926 N N . LEU A 1 115 ? 20.357 -15.523 -7.261 1.00 30.42 115 LEU A N 1
ATOM 927 C CA . LEU A 1 115 ? 21.384 -14.917 -8.098 1.00 30.42 115 LEU A CA 1
ATOM 928 C C . LEU A 1 115 ? 21.755 -15.983 -9.132 1.00 30.42 115 LEU A C 1
ATOM 930 O O . LEU A 1 115 ? 22.301 -17.023 -8.763 1.00 30.42 115 LEU A O 1
ATOM 934 N N . SER A 1 116 ? 21.476 -15.750 -10.416 1.00 32.25 116 SER A N 1
ATOM 935 C CA . SER A 1 116 ? 22.292 -16.402 -11.435 1.00 32.25 116 SER A CA 1
ATOM 936 C C . SER A 1 116 ? 23.659 -15.723 -11.378 1.00 32.25 116 SER A C 1
ATOM 938 O O . SER A 1 116 ? 23.891 -14.658 -11.942 1.00 32.25 116 SER A O 1
ATOM 940 N N . TYR A 1 117 ? 24.539 -16.289 -10.556 1.00 37.62 117 TYR A N 1
ATOM 941 C CA . TYR A 1 117 ? 25.949 -15.947 -10.557 1.00 37.62 117 TYR A CA 1
ATOM 942 C C . TYR A 1 117 ? 26.541 -16.598 -11.804 1.00 37.62 117 TYR A C 1
ATOM 944 O O . TYR A 1 117 ? 26.707 -17.816 -11.855 1.00 37.62 117 TYR A O 1
ATOM 952 N N . PHE A 1 118 ? 26.756 -15.804 -12.852 1.00 38.09 118 PHE A N 1
ATOM 953 C CA . PHE A 1 118 ? 27.608 -16.239 -13.947 1.00 38.09 118 PHE A CA 1
ATOM 954 C C . PHE A 1 118 ? 29.046 -16.073 -13.459 1.00 38.09 118 PHE A C 1
ATOM 956 O O . PHE A 1 118 ? 29.529 -14.955 -13.301 1.00 38.09 118 PHE A O 1
ATOM 963 N N . ASP A 1 119 ? 29.672 -17.194 -13.116 1.00 30.36 119 ASP A N 1
ATOM 964 C CA . ASP A 1 119 ? 31.012 -17.247 -12.544 1.00 30.36 119 ASP A CA 1
ATOM 965 C C . ASP A 1 119 ? 32.043 -16.913 -13.639 1.00 30.36 119 ASP A C 1
ATOM 967 O O . ASP A 1 119 ? 32.453 -17.768 -14.432 1.00 30.36 119 ASP A O 1
ATOM 971 N N . CYS A 1 120 ? 32.425 -15.633 -13.733 1.00 41.47 120 CYS A N 1
ATOM 972 C CA . CYS A 1 120 ? 33.402 -15.124 -14.706 1.00 41.47 120 CYS A CA 1
ATOM 973 C C . CYS A 1 120 ? 34.834 -15.626 -14.455 1.00 41.47 120 CYS A C 1
ATOM 975 O O . CYS A 1 120 ? 35.725 -15.303 -15.235 1.00 41.47 120 CYS A O 1
ATOM 977 N N . ASN A 1 121 ? 35.062 -16.398 -13.388 1.00 41.91 121 ASN A N 1
ATOM 978 C CA . ASN A 1 121 ? 36.372 -16.932 -13.019 1.00 41.91 121 ASN A CA 1
ATOM 979 C C . ASN A 1 121 ? 36.566 -18.407 -13.429 1.00 41.91 121 ASN A C 1
ATOM 981 O O . ASN A 1 121 ? 37.500 -19.067 -12.974 1.00 41.91 121 ASN A O 1
ATOM 985 N N . SER A 1 122 ? 35.675 -18.954 -14.266 1.00 44.75 122 SER A N 1
ATOM 986 C CA . SER A 1 122 ? 35.877 -20.266 -14.888 1.00 44.75 122 SER A CA 1
ATOM 987 C C . SER A 1 122 ? 36.675 -20.129 -16.188 1.00 44.75 122 SER A C 1
ATOM 989 O O . SER A 1 122 ? 36.457 -19.210 -16.973 1.00 44.75 122 SER A O 1
ATOM 991 N N . THR A 1 123 ? 37.568 -21.080 -16.456 1.00 44.28 123 THR A N 1
ATOM 992 C CA . THR A 1 123 ? 38.417 -21.139 -17.664 1.00 44.28 123 THR A CA 1
ATOM 993 C C . THR A 1 123 ? 37.634 -21.154 -18.985 1.00 44.28 123 THR A C 1
ATOM 995 O O . THR A 1 123 ? 38.202 -20.902 -20.042 1.00 44.28 123 THR A O 1
ATOM 998 N N . LEU A 1 124 ? 36.322 -21.403 -18.931 1.00 46.50 124 LEU A N 1
ATOM 999 C CA . LEU A 1 124 ? 35.394 -21.323 -20.059 1.00 46.50 124 LEU A CA 1
ATOM 1000 C C . LEU A 1 124 ? 35.020 -19.869 -20.424 1.00 46.50 124 LEU A C 1
ATOM 1002 O O . LEU A 1 124 ? 34.696 -19.587 -21.576 1.00 46.50 124 LEU A O 1
ATOM 1006 N N . ALA A 1 125 ? 35.074 -18.934 -19.469 1.00 43.31 125 ALA A N 1
ATOM 1007 C CA . ALA A 1 125 ? 34.776 -17.518 -19.694 1.00 43.31 125 ALA A CA 1
ATOM 1008 C C . ALA A 1 125 ? 35.887 -16.806 -20.484 1.00 43.31 125 ALA A C 1
ATOM 1010 O O . ALA A 1 125 ? 35.589 -15.934 -21.302 1.00 43.31 125 ALA A O 1
ATOM 1011 N N . ASP A 1 126 ? 37.146 -17.212 -20.295 1.00 44.12 126 ASP A N 1
ATOM 1012 C CA . ASP A 1 126 ? 38.296 -16.656 -21.017 1.00 44.12 126 ASP A CA 1
ATOM 1013 C C . ASP A 1 126 ? 38.326 -17.084 -22.494 1.00 44.12 126 ASP A C 1
ATOM 1015 O O . ASP A 1 126 ? 38.694 -16.287 -23.358 1.00 44.12 126 ASP A O 1
ATOM 1019 N N . GLU A 1 127 ? 37.858 -18.295 -22.816 1.00 44.19 127 GLU A N 1
ATOM 1020 C CA . GLU A 1 127 ? 37.794 -18.791 -24.199 1.00 44.19 127 GLU A CA 1
ATOM 1021 C C . GLU A 1 127 ? 36.638 -18.148 -24.998 1.00 44.19 127 GLU A C 1
ATOM 1023 O O . GLU A 1 127 ? 36.776 -17.872 -26.190 1.00 44.19 127 GLU A O 1
ATOM 1028 N N . ILE A 1 128 ? 35.534 -17.779 -24.332 1.00 45.22 128 ILE A N 1
ATOM 1029 C CA . ILE A 1 128 ? 34.390 -17.070 -24.944 1.00 45.22 128 ILE A CA 1
ATOM 1030 C C . ILE A 1 128 ? 34.668 -15.562 -25.121 1.00 45.22 128 ILE A C 1
ATOM 1032 O O . ILE A 1 128 ? 34.146 -14.939 -26.051 1.00 45.22 128 ILE A O 1
ATOM 1036 N N . ARG A 1 129 ? 35.542 -14.968 -24.293 1.00 42.19 129 ARG A N 1
ATOM 1037 C CA . ARG A 1 129 ? 35.918 -13.538 -24.351 1.00 42.19 129 ARG A CA 1
ATOM 1038 C C . ARG A 1 129 ? 36.616 -13.134 -25.657 1.00 42.19 129 ARG A C 1
ATOM 1040 O O . ARG A 1 129 ? 36.629 -11.957 -25.996 1.00 42.19 129 ARG A O 1
ATOM 1047 N N . SER A 1 130 ? 37.176 -14.105 -26.382 1.00 43.84 130 SER A N 1
ATOM 1048 C CA . SER A 1 130 ? 37.876 -13.918 -27.661 1.00 43.84 130 SER A CA 1
ATOM 1049 C C . SER A 1 130 ? 36.942 -13.925 -28.884 1.00 43.84 130 SER A C 1
ATOM 1051 O O . SER A 1 130 ? 37.326 -13.469 -29.959 1.00 43.84 130 SER A O 1
ATOM 1053 N N . GLN A 1 131 ? 35.705 -14.421 -28.746 1.00 44.16 131 GLN A N 1
ATOM 1054 C CA . GLN A 1 131 ? 34.820 -14.670 -29.894 1.00 44.16 131 GLN A CA 1
ATOM 1055 C C . GLN A 1 131 ? 33.527 -13.837 -29.894 1.00 44.16 131 GLN A C 1
ATOM 1057 O O . GLN A 1 131 ? 32.830 -13.798 -30.908 1.00 44.16 131 GLN A O 1
ATOM 1062 N N . ILE A 1 132 ? 33.196 -13.149 -28.796 1.00 46.91 132 ILE A N 1
ATOM 1063 C CA . ILE A 1 132 ? 31.980 -12.334 -28.690 1.00 46.91 132 ILE A CA 1
ATOM 1064 C C . ILE A 1 132 ? 32.339 -10.965 -28.108 1.00 46.91 132 ILE A C 1
ATOM 1066 O O . ILE A 1 132 ? 32.508 -10.812 -26.899 1.00 46.91 132 ILE A O 1
ATOM 1070 N N . ASP A 1 133 ? 32.411 -9.950 -28.970 1.00 44.84 133 ASP A N 1
ATOM 1071 C CA . ASP A 1 133 ? 32.337 -8.557 -28.533 1.00 44.84 133 ASP A CA 1
ATOM 1072 C C . ASP A 1 133 ? 30.947 -8.329 -27.922 1.00 44.84 133 ASP A C 1
ATOM 1074 O O . ASP A 1 133 ? 29.946 -8.206 -28.632 1.00 44.84 133 ASP A O 1
ATOM 1078 N N . PHE A 1 134 ? 30.857 -8.264 -26.592 1.00 56.78 134 PHE A N 1
ATOM 1079 C CA . PHE A 1 134 ? 29.655 -7.780 -25.909 1.00 56.78 134 PHE A CA 1
ATOM 1080 C C . PHE A 1 134 ? 29.536 -6.259 -26.125 1.00 56.78 134 PHE A C 1
ATOM 1082 O O . PHE A 1 134 ? 29.828 -5.444 -25.246 1.00 56.78 134 PHE A O 1
ATOM 1089 N N . SER A 1 135 ? 29.123 -5.855 -27.329 1.00 65.81 135 SER A N 1
ATOM 1090 C CA . SER A 1 135 ? 28.903 -4.448 -27.690 1.00 65.81 135 SER A CA 1
ATOM 1091 C C . SER A 1 135 ? 27.712 -3.832 -26.949 1.00 65.81 135 SER A C 1
ATOM 1093 O O . SER A 1 135 ? 27.633 -2.609 -26.823 1.00 65.81 135 SER A O 1
ATOM 1095 N N . THR A 1 136 ? 26.782 -4.673 -26.478 1.00 67.06 136 THR A N 1
ATOM 1096 C CA . THR A 1 136 ? 25.501 -4.267 -25.890 1.00 67.06 136 THR A CA 1
ATOM 1097 C C . THR A 1 136 ? 25.125 -5.183 -24.722 1.00 67.06 136 THR A C 1
ATOM 1099 O O . THR A 1 136 ? 24.966 -6.389 -24.903 1.00 67.06 136 THR A O 1
ATOM 1102 N N . CYS A 1 137 ? 24.949 -4.611 -23.531 1.00 73.75 137 CYS A N 1
ATOM 1103 C CA . CYS A 1 137 ? 24.401 -5.282 -22.348 1.00 73.75 137 CYS A CA 1
ATOM 1104 C C . CYS A 1 137 ? 22.954 -4.829 -22.104 1.00 73.75 137 CYS A C 1
ATOM 1106 O O . CYS A 1 137 ? 22.565 -3.746 -22.524 1.00 73.75 137 CYS A O 1
ATOM 1108 N N . TYR A 1 138 ? 22.141 -5.643 -21.430 1.00 73.06 138 TYR A N 1
ATOM 1109 C CA . TYR A 1 138 ? 20.739 -5.319 -21.148 1.00 73.06 138 TYR A CA 1
ATOM 1110 C C . TYR A 1 138 ? 20.526 -5.118 -19.653 1.00 73.06 138 TYR A C 1
ATOM 1112 O O . TYR A 1 138 ? 20.989 -5.919 -18.843 1.00 73.06 138 TYR A O 1
ATOM 1120 N N . TYR A 1 139 ? 19.794 -4.072 -19.285 1.00 75.62 139 TYR A N 1
ATOM 1121 C CA . TYR A 1 139 ? 19.424 -3.795 -17.901 1.00 75.62 139 TYR A CA 1
ATOM 1122 C C . TYR A 1 139 ? 17.924 -3.545 -17.791 1.00 75.62 139 TYR A C 1
ATOM 1124 O O . TYR A 1 139 ? 17.270 -3.082 -18.727 1.00 75.62 139 TYR A O 1
ATOM 1132 N N . LYS A 1 140 ? 17.361 -3.881 -16.633 1.00 79.56 140 LYS A N 1
ATOM 1133 C CA . LYS A 1 140 ? 15.942 -3.691 -16.352 1.00 79.56 140 LYS A CA 1
ATOM 1134 C C . LYS A 1 140 ? 15.677 -2.227 -16.013 1.00 79.56 140 LYS A C 1
ATOM 1136 O O . LYS A 1 140 ? 15.880 -1.794 -14.881 1.00 79.56 140 LYS A O 1
ATOM 1141 N N . ASP A 1 141 ? 15.206 -1.475 -16.995 1.00 81.31 141 ASP A N 1
ATOM 1142 C CA . ASP A 1 141 ? 14.726 -0.104 -16.833 1.00 81.31 141 ASP A CA 1
ATOM 1143 C C . ASP A 1 141 ? 13.772 0.233 -17.989 1.00 81.31 141 ASP A C 1
ATOM 1145 O O . ASP A 1 141 ? 13.736 -0.458 -19.003 1.00 81.31 141 ASP A O 1
ATOM 1149 N N . TYR A 1 142 ? 12.993 1.301 -17.850 1.00 86.88 142 TYR A N 1
ATOM 1150 C CA . TYR A 1 142 ? 12.102 1.808 -18.897 1.00 86.88 142 TYR A CA 1
ATOM 1151 C C . TYR A 1 142 ? 12.736 3.019 -19.582 1.00 86.88 142 TYR A C 1
ATOM 1153 O O . TYR A 1 142 ? 12.157 4.114 -19.615 1.00 86.88 142 TYR A O 1
ATOM 1161 N N . ARG A 1 143 ? 13.958 2.845 -20.088 1.00 88.12 143 ARG A N 1
ATOM 1162 C CA . ARG A 1 143 ? 14.705 3.891 -20.791 1.00 88.12 143 ARG A CA 1
ATOM 1163 C C . ARG A 1 143 ? 14.710 3.646 -22.291 1.00 88.12 143 ARG A C 1
ATOM 1165 O O . ARG A 1 143 ? 14.349 2.584 -22.786 1.00 88.12 143 ARG A O 1
ATOM 1172 N N . LEU A 1 144 ? 15.024 4.704 -23.019 1.00 88.12 144 LEU A N 1
ATOM 1173 C CA . LEU A 1 144 ? 15.212 4.662 -24.458 1.00 88.12 144 LEU A CA 1
ATOM 1174 C C . LEU A 1 144 ? 16.637 4.188 -24.778 1.00 88.12 144 LEU A C 1
ATOM 1176 O O . LEU A 1 144 ? 17.509 4.186 -23.915 1.00 88.12 144 LEU A O 1
ATOM 1180 N N . ASP A 1 145 ? 16.853 3.790 -26.024 1.00 83.00 145 ASP A N 1
ATOM 1181 C CA . ASP A 1 145 ? 18.143 3.307 -26.526 1.00 83.00 145 ASP A CA 1
ATOM 1182 C C . ASP A 1 145 ? 19.165 4.451 -26.743 1.00 83.00 145 ASP A C 1
ATOM 1184 O O . ASP A 1 145 ? 18.811 5.636 -26.667 1.00 83.00 145 ASP A O 1
ATOM 1188 N N . HIS A 1 146 ? 20.414 4.104 -27.069 1.00 80.19 146 HIS A N 1
ATOM 1189 C CA . HIS A 1 146 ? 21.536 5.008 -27.349 1.00 80.19 146 HIS A CA 1
ATOM 1190 C C . HIS A 1 146 ? 21.170 6.126 -28.333 1.00 80.19 146 HIS A C 1
ATOM 1192 O O . HIS A 1 146 ? 21.439 7.296 -28.071 1.00 80.19 146 HIS A O 1
ATOM 1198 N N . ALA A 1 147 ? 20.442 5.803 -29.409 1.00 83.62 147 ALA A N 1
ATOM 1199 C CA . ALA A 1 147 ? 19.998 6.781 -30.409 1.00 83.62 147 ALA A CA 1
ATOM 1200 C C . ALA A 1 147 ? 19.134 7.924 -29.833 1.00 83.6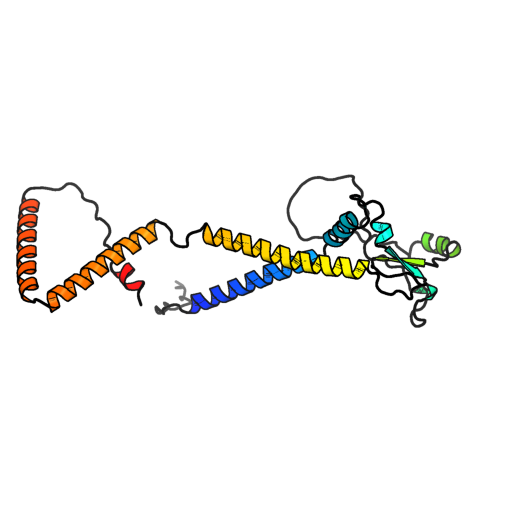2 147 ALA A C 1
ATOM 1202 O O . ALA A 1 147 ? 18.973 8.970 -30.459 1.00 83.62 147 ALA A O 1
ATOM 1203 N N . ARG A 1 148 ? 18.541 7.724 -28.651 1.00 82.56 148 ARG A N 1
ATOM 1204 C CA . ARG A 1 148 ? 17.699 8.697 -27.941 1.00 82.56 148 ARG A CA 1
ATOM 1205 C C . ARG A 1 148 ? 18.290 9.073 -26.576 1.00 82.56 148 ARG A C 1
ATOM 1207 O O . ARG A 1 148 ? 17.546 9.432 -25.661 1.00 82.56 148 ARG A O 1
ATOM 1214 N N . ASN A 1 149 ? 19.617 9.008 -26.449 1.00 84.44 149 ASN A N 1
ATOM 1215 C CA . ASN A 1 149 ? 20.392 9.464 -25.291 1.00 84.44 149 ASN A CA 1
ATOM 1216 C C . ASN A 1 149 ? 19.945 8.860 -23.947 1.00 84.44 149 ASN A C 1
ATOM 1218 O O . ASN A 1 149 ? 19.973 9.549 -22.927 1.00 84.44 149 ASN A O 1
ATOM 1222 N N . TYR A 1 150 ? 19.482 7.605 -23.921 1.00 86.44 150 TYR A N 1
ATOM 1223 C CA . TYR A 1 150 ? 19.047 6.931 -22.686 1.00 86.44 150 TYR A CA 1
ATOM 1224 C C . TYR A 1 150 ? 17.998 7.697 -21.854 1.00 86.44 150 TYR A C 1
ATOM 1226 O O . TYR A 1 150 ? 17.917 7.549 -20.628 1.00 86.44 150 TYR A O 1
ATOM 1234 N N . GLY A 1 151 ? 17.179 8.528 -22.511 1.00 88.56 151 GLY A N 1
ATOM 1235 C CA . GLY A 1 151 ? 16.091 9.266 -21.874 1.00 88.56 151 GLY A CA 1
ATOM 1236 C C . GLY A 1 151 ? 15.011 8.342 -21.300 1.00 88.56 151 GLY A C 1
ATOM 1237 O O . GLY A 1 151 ? 14.928 7.160 -21.634 1.00 88.56 151 GLY A O 1
ATOM 1238 N N . ARG A 1 152 ? 14.142 8.869 -20.429 1.00 89.56 152 ARG A N 1
ATOM 1239 C CA . ARG A 1 152 ? 13.032 8.076 -19.875 1.00 89.56 152 ARG A CA 1
ATOM 1240 C C . ARG A 1 152 ? 11.963 7.826 -20.934 1.00 89.56 152 ARG A C 1
ATOM 1242 O O . ARG A 1 152 ? 11.519 8.758 -21.601 1.00 89.56 152 ARG A O 1
ATOM 1249 N N . SER A 1 153 ? 11.520 6.578 -21.052 1.00 90.81 153 SER A N 1
ATOM 1250 C CA . SER A 1 153 ? 10.388 6.219 -21.906 1.00 90.81 153 SER A CA 1
ATOM 1251 C C . SER A 1 153 ? 9.067 6.641 -21.258 1.00 90.81 153 SER A C 1
ATOM 1253 O O . SER A 1 153 ? 8.956 6.734 -20.038 1.00 90.81 153 SER A O 1
ATOM 1255 N N . TYR A 1 154 ? 8.020 6.837 -22.056 1.00 90.44 154 TYR A N 1
ATOM 1256 C CA . TYR A 1 154 ? 6.665 7.087 -21.552 1.00 90.44 154 TYR A CA 1
ATOM 1257 C C . TYR A 1 154 ? 6.165 5.946 -20.642 1.00 90.44 154 TYR A C 1
ATOM 1259 O O . TYR A 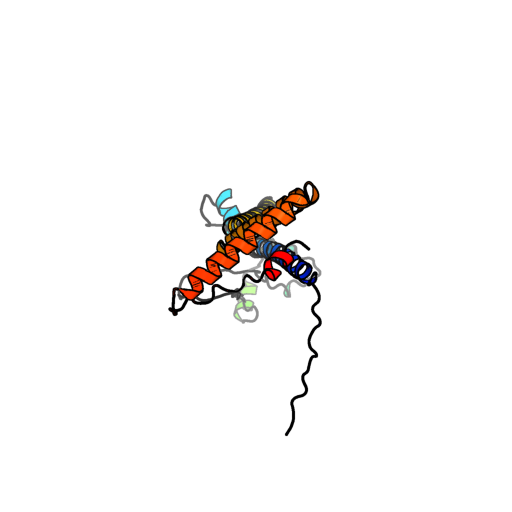1 154 ? 5.462 6.196 -19.664 1.00 90.44 154 TYR A O 1
ATOM 1267 N N . MET A 1 155 ? 6.623 4.711 -20.884 1.00 90.12 155 MET A N 1
ATOM 1268 C CA . MET A 1 155 ? 6.346 3.542 -20.038 1.00 90.12 155 MET A CA 1
ATOM 1269 C C . MET A 1 155 ? 6.814 3.716 -18.589 1.00 90.12 155 MET A C 1
ATOM 1271 O O . MET A 1 155 ? 6.129 3.274 -17.668 1.00 90.12 155 MET A O 1
ATOM 1275 N N . PHE A 1 156 ? 7.923 4.429 -18.368 1.00 91.88 156 PHE A N 1
ATOM 1276 C CA . PHE A 1 156 ? 8.393 4.767 -17.024 1.00 91.88 156 PHE A CA 1
ATOM 1277 C C . PHE A 1 156 ? 7.318 5.531 -16.237 1.00 91.88 156 PHE A C 1
ATOM 1279 O O . PHE A 1 156 ? 7.026 5.209 -15.085 1.00 91.88 156 PHE A O 1
ATOM 1286 N N . TYR A 1 157 ? 6.710 6.538 -16.870 1.00 93.81 157 TYR A N 1
ATOM 1287 C CA . TYR A 1 157 ? 5.705 7.389 -16.237 1.00 93.81 157 TYR A CA 1
ATOM 1288 C C . TYR A 1 157 ? 4.396 6.636 -15.996 1.00 93.81 157 TYR A C 1
ATOM 1290 O O . TYR A 1 157 ? 3.815 6.776 -14.923 1.00 93.81 157 TYR A O 1
ATOM 1298 N N . TYR A 1 158 ? 3.973 5.780 -16.929 1.00 93.50 158 TYR A N 1
ATOM 1299 C CA . TYR A 1 158 ? 2.800 4.922 -16.735 1.00 93.50 158 TYR A CA 1
ATOM 1300 C C . TYR A 1 158 ? 2.961 3.984 -15.537 1.00 93.50 158 TYR A C 1
ATOM 1302 O O . TYR A 1 158 ? 2.073 3.915 -14.688 1.00 93.50 158 TYR A O 1
ATOM 1310 N N . VAL A 1 159 ? 4.107 3.304 -15.422 1.00 92.25 159 VAL A N 1
ATOM 1311 C CA . VAL A 1 159 ? 4.387 2.428 -14.274 1.00 92.25 159 VAL A CA 1
ATOM 1312 C C . VAL A 1 159 ? 4.450 3.235 -12.975 1.00 92.25 159 VAL A C 1
ATOM 1314 O O . VAL A 1 159 ? 3.915 2.790 -11.962 1.00 92.25 159 VAL A O 1
ATOM 1317 N N . MET A 1 160 ? 5.036 4.437 -12.989 1.00 92.31 160 MET A N 1
ATOM 1318 C CA . MET A 1 160 ? 5.049 5.332 -11.824 1.00 92.31 160 MET A CA 1
ATOM 1319 C C . MET A 1 160 ? 3.640 5.732 -11.374 1.00 92.31 160 MET A C 1
ATOM 1321 O O . MET A 1 160 ? 3.305 5.580 -10.200 1.00 92.31 160 MET A O 1
ATOM 1325 N N . VAL A 1 161 ? 2.796 6.199 -12.296 1.00 95.81 161 VAL A N 1
ATOM 1326 C CA . VAL A 1 161 ? 1.416 6.595 -11.982 1.00 95.81 161 VAL A CA 1
ATOM 1327 C C . VAL A 1 161 ? 0.608 5.395 -11.492 1.00 95.81 161 VAL A C 1
ATOM 1329 O O . VAL A 1 161 ? -0.093 5.507 -10.490 1.00 95.81 161 VAL A O 1
ATOM 1332 N N . ALA A 1 162 ? 0.756 4.227 -12.123 1.00 95.44 162 ALA A N 1
ATOM 1333 C CA . ALA A 1 162 ? 0.085 3.002 -11.692 1.00 95.44 162 ALA A CA 1
ATOM 1334 C C . ALA A 1 162 ? 0.506 2.569 -10.276 1.00 95.44 162 ALA A C 1
ATOM 1336 O O . ALA A 1 162 ? -0.339 2.154 -9.484 1.00 95.44 162 ALA A O 1
ATOM 1337 N N . ARG A 1 163 ? 1.793 2.711 -9.923 1.00 95.06 163 ARG A N 1
ATOM 1338 C CA . ARG A 1 163 ? 2.295 2.452 -8.563 1.00 95.06 163 ARG A CA 1
ATOM 1339 C C . ARG A 1 163 ? 1.655 3.371 -7.529 1.00 95.06 163 ARG A C 1
ATOM 1341 O O . ARG A 1 163 ? 1.219 2.889 -6.488 1.00 95.06 163 ARG A O 1
ATOM 1348 N N . LEU A 1 164 ? 1.556 4.665 -7.825 1.00 95.31 164 LEU A N 1
ATOM 1349 C CA . LEU A 1 164 ? 0.916 5.635 -6.931 1.00 95.31 164 LEU A CA 1
ATOM 1350 C C . LEU A 1 164 ? -0.591 5.384 -6.799 1.00 95.31 164 LEU A C 1
ATOM 1352 O O . LEU A 1 164 ? -1.119 5.382 -5.689 1.00 95.31 164 LEU A O 1
ATOM 1356 N N . ALA A 1 165 ? -1.274 5.104 -7.910 1.00 96.38 165 ALA A N 1
ATOM 1357 C CA . ALA A 1 165 ? -2.697 4.783 -7.910 1.00 96.38 165 ALA A CA 1
ATOM 1358 C C . ALA A 1 165 ? -2.997 3.528 -7.078 1.00 96.38 165 ALA A C 1
ATOM 1360 O O . ALA A 1 165 ? -3.945 3.521 -6.294 1.00 96.38 165 ALA A O 1
ATOM 1361 N N . PHE A 1 166 ? -2.162 2.490 -7.189 1.00 95.94 166 PHE A N 1
ATOM 1362 C CA . PHE A 1 166 ? -2.293 1.279 -6.381 1.00 95.94 166 PHE A CA 1
ATOM 1363 C C . PHE A 1 166 ? -2.202 1.573 -4.880 1.00 95.94 166 PHE A C 1
ATOM 1365 O O . PHE A 1 166 ? -3.033 1.073 -4.124 1.00 95.94 166 PHE A O 1
ATOM 1372 N N . VAL A 1 167 ? -1.241 2.400 -4.448 1.00 95.75 167 VAL A N 1
ATOM 1373 C CA . VAL A 1 167 ? -1.099 2.775 -3.030 1.00 95.75 167 VAL A CA 1
ATOM 1374 C C . VAL A 1 167 ? -2.372 3.451 -2.526 1.00 95.75 167 VAL A C 1
ATOM 1376 O O . VAL A 1 167 ? -2.909 3.038 -1.500 1.00 95.75 167 VAL A O 1
ATOM 1379 N N . ILE A 1 168 ? -2.903 4.417 -3.281 1.00 95.75 168 ILE A N 1
ATOM 1380 C CA . ILE A 1 168 ? -4.124 5.144 -2.912 1.00 95.75 168 ILE A CA 1
ATOM 1381 C C . ILE A 1 168 ? -5.318 4.185 -2.815 1.00 95.75 168 ILE A C 1
ATOM 1383 O O . ILE A 1 168 ? -6.048 4.209 -1.825 1.00 95.75 168 ILE A O 1
ATOM 1387 N N . ILE A 1 169 ? -5.520 3.316 -3.810 1.00 96.19 169 ILE A N 1
ATOM 1388 C CA . ILE A 1 169 ? -6.644 2.366 -3.825 1.00 96.19 169 ILE A CA 1
ATOM 1389 C C . ILE A 1 169 ? -6.536 1.372 -2.664 1.00 96.19 169 ILE A C 1
ATOM 1391 O O . ILE A 1 169 ? -7.521 1.137 -1.964 1.00 96.19 169 ILE A O 1
ATOM 1395 N N . PHE A 1 170 ? -5.350 0.805 -2.433 1.00 95.19 170 PHE A N 1
ATOM 1396 C CA . PHE A 1 170 ? -5.121 -0.156 -1.356 1.00 95.19 170 PHE A CA 1
ATOM 1397 C C . PHE A 1 170 ? -5.345 0.475 0.021 1.00 95.19 170 PHE A C 1
ATOM 1399 O O . PHE A 1 170 ? -6.001 -0.119 0.878 1.00 95.19 170 PHE A O 1
ATOM 1406 N N . GLU A 1 171 ? -4.861 1.700 0.219 1.00 94.25 171 GLU A N 1
ATOM 1407 C CA . GLU A 1 171 ? -5.093 2.468 1.437 1.00 94.25 171 GLU A CA 1
ATOM 1408 C C . GLU A 1 171 ? -6.600 2.642 1.703 1.00 94.25 171 GLU A C 1
ATOM 1410 O O . GLU A 1 171 ? -7.092 2.259 2.769 1.00 94.25 171 GLU A O 1
ATOM 1415 N N . HIS A 1 172 ? -7.361 3.129 0.717 1.00 94.81 172 HIS A N 1
ATOM 1416 C CA . HIS A 1 172 ? -8.811 3.319 0.844 1.00 94.81 172 HIS A CA 1
ATOM 1417 C C . HIS A 1 172 ? -9.564 2.003 1.062 1.00 94.81 172 HIS A C 1
ATOM 1419 O O . HIS A 1 172 ? -10.518 1.962 1.843 1.00 94.81 172 HIS A O 1
ATOM 1425 N N . PHE A 1 173 ? -9.135 0.917 0.418 1.00 95.81 173 PHE A N 1
ATOM 1426 C CA . PHE A 1 173 ? -9.711 -0.412 0.605 1.00 95.81 173 PHE A CA 1
ATOM 1427 C C . PHE A 1 173 ? -9.542 -0.902 2.049 1.00 95.81 173 PHE A C 1
ATOM 1429 O O . PHE A 1 173 ? -10.519 -1.296 2.691 1.00 95.81 173 PHE A O 1
ATOM 1436 N N . VAL A 1 174 ? -8.329 -0.803 2.602 1.00 94.94 174 VAL A N 1
ATOM 1437 C CA . VAL A 1 174 ? -8.055 -1.202 3.989 1.00 94.94 174 VAL A CA 1
ATOM 1438 C C . VAL A 1 174 ? -8.829 -0.327 4.974 1.00 94.94 174 VAL A C 1
ATOM 1440 O O . VAL A 1 174 ? -9.455 -0.853 5.896 1.00 94.94 174 VAL A O 1
ATOM 1443 N N . TYR A 1 175 ? -8.868 0.994 4.772 1.00 92.75 175 TYR A N 1
ATOM 1444 C CA . TYR A 1 175 ? -9.672 1.876 5.624 1.00 92.75 175 TYR A CA 1
ATOM 1445 C C . TYR A 1 175 ? -11.168 1.576 5.542 1.00 92.75 175 TYR A C 1
ATOM 1447 O O . TYR A 1 175 ? -11.843 1.630 6.570 1.00 92.75 175 TYR A O 1
ATOM 1455 N N . SER A 1 176 ? -11.677 1.212 4.364 1.00 92.94 176 SER A N 1
ATOM 1456 C CA . SER A 1 176 ? -13.078 0.824 4.181 1.00 92.94 176 SER A CA 1
ATOM 1457 C C . SER A 1 176 ? -13.408 -0.452 4.954 1.00 92.94 176 SER A C 1
ATOM 1459 O O . SER A 1 176 ? -14.408 -0.489 5.667 1.00 92.94 176 SER A O 1
ATOM 1461 N N . ILE A 1 177 ? -12.542 -1.471 4.912 1.00 93.19 177 ILE A N 1
ATOM 1462 C CA . ILE A 1 177 ? -12.711 -2.685 5.728 1.00 93.19 177 ILE A CA 1
ATOM 1463 C C . ILE A 1 177 ? -12.679 -2.337 7.217 1.00 93.19 177 ILE A C 1
ATOM 1465 O O . ILE A 1 177 ? -13.555 -2.761 7.967 1.00 93.19 177 ILE A O 1
ATOM 1469 N N . LEU A 1 178 ? -11.715 -1.525 7.657 1.00 89.06 178 LEU A N 1
ATOM 1470 C CA . LEU A 1 178 ? -11.630 -1.094 9.055 1.00 89.06 178 LEU A CA 1
ATOM 1471 C C . LEU A 1 178 ? -12.872 -0.308 9.494 1.00 89.06 178 LEU A C 1
ATOM 1473 O O . LEU A 1 178 ? -13.312 -0.440 10.637 1.00 89.06 178 LEU A O 1
ATOM 1477 N N . PHE A 1 179 ? -13.448 0.499 8.605 1.00 89.25 179 PHE A N 1
ATOM 1478 C CA . PHE A 1 179 ? -14.699 1.210 8.844 1.00 89.25 179 PHE A CA 1
ATOM 1479 C C . PHE A 1 179 ? -15.875 0.239 8.987 1.00 89.25 179 PHE A C 1
ATOM 1481 O O . PHE A 1 179 ? -16.610 0.320 9.970 1.00 89.25 179 PHE A O 1
ATOM 1488 N N . LEU A 1 180 ? -16.008 -0.734 8.082 1.00 90.44 180 LEU A N 1
ATOM 1489 C CA . LEU A 1 180 ? -17.042 -1.767 8.162 1.00 90.44 180 LEU A CA 1
ATOM 1490 C C . LEU A 1 180 ? -16.923 -2.598 9.443 1.00 90.44 180 LEU A C 1
ATOM 1492 O O . LEU A 1 180 ? -17.913 -2.773 10.144 1.00 90.44 180 LEU A O 1
ATOM 1496 N N . VAL A 1 181 ? -15.718 -3.040 9.810 1.00 89.69 181 VAL A N 1
ATOM 1497 C CA . VAL A 1 181 ? -15.479 -3.799 11.050 1.00 89.69 181 VAL A CA 1
ATOM 1498 C C . VAL A 1 181 ? -15.895 -2.992 12.282 1.00 89.69 181 VAL A C 1
ATOM 1500 O O . VAL A 1 181 ? -16.543 -3.526 13.182 1.00 89.69 181 VAL A O 1
ATOM 1503 N N . ARG A 1 182 ? -15.585 -1.689 12.313 1.00 84.94 182 ARG A N 1
ATOM 1504 C CA . ARG A 1 182 ? -16.010 -0.791 13.400 1.00 84.94 182 ARG A CA 1
ATOM 1505 C C . ARG A 1 182 ? -17.522 -0.588 13.454 1.00 84.94 182 ARG A C 1
ATOM 1507 O O . ARG A 1 182 ? -18.042 -0.372 14.543 1.00 84.94 182 ARG A O 1
ATOM 1514 N N . ASN A 1 183 ? -18.208 -0.641 12.316 1.00 84.12 183 ASN A N 1
ATOM 1515 C CA . ASN A 1 183 ? -19.663 -0.515 12.263 1.00 84.12 183 ASN A CA 1
ATOM 1516 C C . ASN A 1 183 ? -20.375 -1.825 12.626 1.00 84.12 183 ASN A C 1
ATOM 1518 O O . ASN A 1 183 ? -21.442 -1.786 13.233 1.00 84.12 183 ASN A O 1
ATOM 1522 N N . LEU A 1 184 ? -19.788 -2.977 12.289 1.00 85.50 184 LEU A N 1
ATOM 1523 C CA . LEU A 1 184 ? -20.342 -4.296 12.607 1.00 85.50 184 LEU A CA 1
ATOM 1524 C C . LEU A 1 184 ? -20.208 -4.628 14.099 1.00 85.50 184 LEU A C 1
ATOM 1526 O O . LEU A 1 184 ? -21.135 -5.160 14.707 1.00 85.50 184 LEU A O 1
ATOM 1530 N N . ILE A 1 185 ? -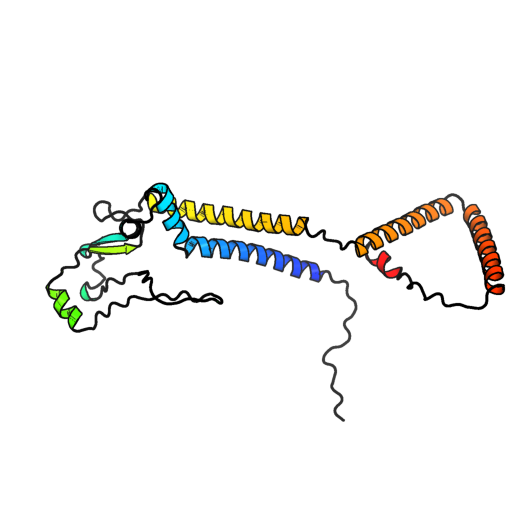19.075 -4.281 14.712 1.00 75.62 185 ILE A N 1
ATOM 1531 C CA . ILE A 1 185 ? -18.849 -4.462 16.148 1.00 75.62 185 ILE A CA 1
ATOM 1532 C C . ILE A 1 185 ? -19.353 -3.204 16.859 1.00 75.62 185 ILE A C 1
ATOM 1534 O O . ILE A 1 185 ? -18.599 -2.264 17.110 1.00 75.62 185 ILE A O 1
ATOM 1538 N N . SER A 1 186 ? -20.651 -3.163 17.176 1.00 57.03 186 SER A N 1
ATOM 1539 C CA . SER A 1 186 ? -21.186 -2.118 18.054 1.00 57.03 186 SER A CA 1
ATOM 1540 C C . SER A 1 186 ? -20.385 -2.117 19.357 1.00 57.03 186 SER A C 1
ATOM 1542 O O . SER A 1 186 ? -20.278 -3.139 20.032 1.00 57.03 186 SER A O 1
ATOM 1544 N N . ARG A 1 187 ? -19.787 -0.969 19.693 1.00 62.22 187 ARG A N 1
ATOM 1545 C CA . ARG A 1 187 ? -18.798 -0.804 20.776 1.00 62.22 187 ARG A CA 1
ATOM 1546 C C . ARG A 1 187 ? -19.310 -1.127 22.185 1.00 62.22 187 ARG A C 1
ATOM 1548 O O . ARG A 1 187 ? -18.536 -1.026 23.131 1.00 62.22 187 ARG A O 1
ATOM 1555 N N . VAL A 1 188 ? -20.581 -1.489 22.343 1.00 73.69 188 VAL A N 1
ATOM 1556 C CA . VAL A 1 188 ? -21.175 -1.821 23.637 1.00 73.69 188 VAL A CA 1
ATOM 1557 C C . VAL A 1 188 ? -21.809 -3.210 23.543 1.00 73.69 188 VAL A C 1
ATOM 1559 O O . VAL A 1 188 ? -22.768 -3.381 22.784 1.00 73.69 188 VAL A O 1
ATOM 1562 N N . PRO A 1 189 ? -21.297 -4.212 24.283 1.00 74.31 189 PRO A N 1
ATOM 1563 C CA . PRO A 1 189 ? -21.948 -5.514 24.369 1.00 74.31 189 PRO A CA 1
ATOM 1564 C C . PRO A 1 189 ? -23.369 -5.349 24.931 1.00 74.31 189 PRO A C 1
ATOM 1566 O O . PRO A 1 189 ? -23.616 -4.475 25.766 1.00 74.31 189 PRO A O 1
ATOM 1569 N N . ARG A 1 190 ? -24.318 -6.170 24.454 1.00 72.00 190 ARG A N 1
ATOM 1570 C CA . ARG A 1 190 ? -25.762 -5.986 24.716 1.00 72.00 190 ARG A CA 1
ATOM 1571 C C . ARG A 1 190 ? -26.089 -5.921 26.209 1.00 72.00 190 ARG A C 1
ATOM 1573 O O . ARG A 1 190 ? -26.903 -5.096 26.609 1.00 72.00 190 ARG A O 1
ATOM 1580 N N . ASP A 1 191 ? -25.395 -6.716 27.015 1.00 77.94 191 ASP A N 1
ATOM 1581 C CA . ASP A 1 191 ? -25.624 -6.801 28.458 1.00 77.94 191 ASP A CA 1
ATOM 1582 C C . ASP A 1 191 ? -25.255 -5.498 29.174 1.00 77.94 191 ASP A C 1
ATOM 1584 O O . ASP A 1 191 ? -25.998 -5.014 30.024 1.00 77.94 191 ASP A O 1
ATOM 1588 N N . VAL A 1 192 ? -24.148 -4.870 28.768 1.00 83.25 192 VAL A N 1
ATOM 1589 C CA . VAL A 1 192 ? -23.713 -3.580 29.324 1.00 83.25 192 VAL A CA 1
ATOM 1590 C C . VAL A 1 192 ? -24.644 -2.458 28.872 1.00 83.25 192 VAL A C 1
ATOM 1592 O O . VAL A 1 192 ? -24.953 -1.568 29.660 1.00 83.25 192 VAL A O 1
ATOM 1595 N N . ARG A 1 193 ? -25.153 -2.505 27.632 1.00 82.31 193 ARG A N 1
ATOM 1596 C CA . ARG A 1 193 ? -26.157 -1.535 27.166 1.00 82.31 193 ARG A CA 1
ATOM 1597 C C . ARG A 1 193 ? -27.448 -1.643 27.983 1.00 82.31 193 ARG A C 1
ATOM 1599 O O . ARG A 1 193 ? -27.945 -0.619 28.437 1.00 82.31 193 ARG A O 1
ATOM 1606 N N . ALA A 1 194 ? -27.944 -2.858 28.214 1.00 84.56 194 ALA A N 1
ATOM 1607 C CA . ALA A 1 194 ? -29.147 -3.085 29.013 1.00 84.56 194 ALA A CA 1
ATOM 1608 C C . ALA A 1 194 ? -28.974 -2.594 30.462 1.00 84.56 194 ALA A C 1
ATOM 1610 O O . ALA A 1 194 ? -29.870 -1.971 31.032 1.00 84.56 194 ALA A O 1
ATOM 1611 N N . GLN A 1 195 ? -27.797 -2.821 31.051 1.00 86.31 195 GLN A N 1
ATOM 1612 C CA . GLN A 1 195 ? -27.465 -2.307 32.382 1.00 86.31 195 GLN A CA 1
ATOM 1613 C C . GLN A 1 195 ? -27.397 -0.773 32.411 1.00 86.31 195 GLN A C 1
ATOM 1615 O O . GLN A 1 195 ? -27.923 -0.155 33.337 1.00 86.31 195 GLN A O 1
ATOM 1620 N N . LEU A 1 196 ? -26.809 -0.152 31.387 1.00 86.75 196 LEU A N 1
ATOM 1621 C CA . LEU A 1 196 ? -26.699 1.302 31.291 1.00 86.75 196 LEU A CA 1
ATOM 1622 C C . LEU A 1 19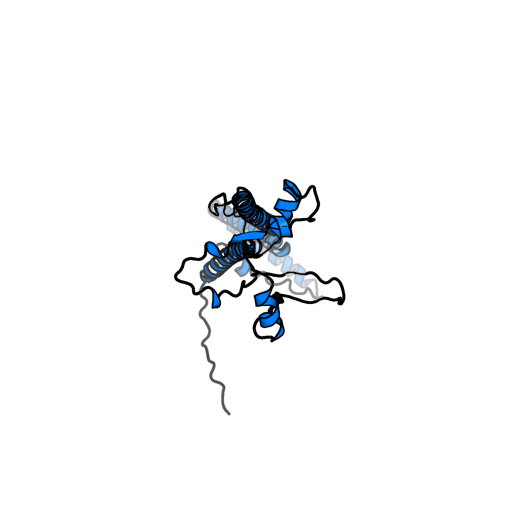6 ? -28.066 1.974 31.104 1.00 86.75 196 LEU A C 1
ATOM 1624 O O . LEU A 1 196 ? -28.348 2.978 31.756 1.00 86.75 196 LEU A O 1
ATOM 1628 N N . GLU A 1 197 ? -28.934 1.408 30.264 1.00 88.56 197 GLU A N 1
ATOM 1629 C CA . GLU A 1 197 ? -30.310 1.884 30.084 1.00 88.56 197 GLU A CA 1
ATOM 1630 C C . GLU A 1 197 ? -31.102 1.804 31.395 1.00 88.56 197 GLU A C 1
ATOM 1632 O O . GLU A 1 197 ? -31.755 2.777 31.782 1.00 88.56 197 GLU A O 1
ATOM 1637 N N . ARG A 1 198 ? -30.971 0.693 32.137 1.00 91.38 198 ARG A N 1
ATOM 1638 C CA . ARG A 1 198 ? -31.603 0.531 33.455 1.00 91.38 198 ARG A CA 1
ATOM 1639 C C . ARG A 1 198 ? -31.115 1.576 34.456 1.00 91.38 198 ARG A C 1
ATOM 1641 O O . ARG A 1 198 ? -31.928 2.168 35.162 1.00 91.38 198 ARG A O 1
ATOM 1648 N N . CYS A 1 199 ? -29.810 1.816 34.519 1.00 89.06 199 CYS A N 1
ATOM 1649 C CA . CYS A 1 199 ? -29.266 2.821 35.424 1.00 89.06 199 CYS A CA 1
ATOM 1650 C C . CYS A 1 199 ? -29.702 4.238 35.060 1.00 89.06 199 CYS A C 1
ATOM 1652 O O . CYS A 1 199 ? -30.103 4.988 35.946 1.00 89.06 199 CYS A O 1
ATOM 1654 N N . ARG A 1 200 ? -29.698 4.592 33.770 1.00 89.88 200 ARG A N 1
ATOM 1655 C CA . ARG A 1 200 ? -30.141 5.912 33.309 1.00 89.88 200 ARG A CA 1
ATOM 1656 C C . ARG A 1 200 ? -31.599 6.175 33.674 1.00 89.88 200 ARG A C 1
ATOM 1658 O O . ARG A 1 200 ? -31.921 7.263 34.138 1.00 89.88 200 ARG A O 1
ATOM 1665 N N . TYR A 1 201 ? -32.456 5.169 33.514 1.00 91.25 201 TYR A N 1
ATOM 1666 C CA . TYR A 1 201 ? -33.855 5.260 33.916 1.00 91.25 201 TYR A CA 1
ATOM 1667 C C . TYR A 1 201 ? -34.011 5.524 35.422 1.00 91.25 201 TYR A C 1
ATOM 1669 O O . TYR A 1 201 ? -34.718 6.453 35.805 1.00 91.25 201 TYR A O 1
ATOM 1677 N N . LEU A 1 202 ? -33.317 4.761 36.276 1.00 92.31 202 LEU A N 1
ATOM 1678 C CA . LEU A 1 202 ? -33.382 4.931 37.735 1.00 92.31 202 LEU A CA 1
ATOM 1679 C C . LEU A 1 202 ? -32.850 6.298 38.190 1.00 92.31 202 LEU A C 1
ATOM 1681 O O . LEU A 1 202 ? -33.471 6.949 39.026 1.00 92.31 202 LEU A O 1
ATOM 1685 N N . VAL A 1 203 ? -31.736 6.763 37.616 1.00 91.06 203 VAL A N 1
ATOM 1686 C CA . VAL A 1 203 ? -31.184 8.098 37.905 1.00 91.06 203 VAL A CA 1
ATOM 1687 C C . VAL A 1 203 ? -32.165 9.190 37.488 1.00 91.06 203 VAL A C 1
ATOM 1689 O O . VAL A 1 203 ? -32.422 10.113 38.259 1.00 91.06 203 VAL A O 1
ATOM 1692 N N . GLN A 1 204 ? -32.767 9.067 36.303 1.00 92.25 204 GLN A N 1
ATOM 1693 C CA . GLN A 1 204 ? -33.764 10.022 35.832 1.00 92.25 204 GLN A CA 1
ATOM 1694 C C . GLN A 1 204 ? -34.977 10.061 36.770 1.00 92.25 204 GLN A C 1
ATOM 1696 O O . GLN A 1 204 ? -35.426 11.147 37.126 1.00 92.25 204 GLN A O 1
ATOM 1701 N N . GLN A 1 205 ? -35.473 8.909 37.229 1.00 88.56 205 GLN A N 1
ATOM 1702 C CA . GLN A 1 205 ? -36.559 8.865 38.213 1.00 88.56 205 GLN A CA 1
ATOM 1703 C C . GLN A 1 205 ? -36.195 9.562 39.530 1.00 88.56 205 GLN A C 1
ATOM 1705 O O . GLN A 1 205 ? -36.998 10.335 40.047 1.00 88.56 205 GLN A O 1
ATOM 1710 N N . MET A 1 206 ? -34.986 9.330 40.047 1.00 86.06 206 MET A N 1
ATOM 1711 C CA . MET A 1 206 ? -34.499 9.963 41.279 1.00 86.06 206 MET A CA 1
ATOM 1712 C C . MET A 1 206 ? -34.399 11.486 41.131 1.00 86.06 206 MET A C 1
ATOM 1714 O O . MET A 1 206 ? -34.789 12.214 42.040 1.00 86.06 206 MET A O 1
ATOM 1718 N N . TYR A 1 207 ? -33.937 11.970 39.974 1.00 91.25 207 TYR A N 1
ATOM 1719 C CA . TYR A 1 207 ? -33.847 13.399 39.674 1.00 91.25 207 TYR A CA 1
ATOM 1720 C C . TYR A 1 207 ? -35.222 14.083 39.686 1.00 91.25 207 TYR A C 1
ATOM 1722 O O . TYR A 1 207 ? -35.419 15.056 40.412 1.00 91.25 207 TYR A O 1
ATOM 1730 N N . TRP A 1 208 ? -36.199 13.549 38.941 1.00 90.25 208 TRP A N 1
ATOM 1731 C CA . TRP A 1 208 ? -37.555 14.117 38.914 1.00 90.25 208 TRP A CA 1
ATOM 1732 C C . TRP A 1 208 ? -38.265 13.999 40.266 1.00 90.25 208 TRP A C 1
ATOM 1734 O O . TRP A 1 208 ? -39.004 14.903 40.647 1.00 90.25 208 TRP A O 1
ATOM 1744 N N . GLY A 1 209 ? -38.027 12.912 41.007 1.00 87.00 209 GLY A N 1
ATOM 1745 C CA . GLY A 1 209 ? -38.523 12.762 42.372 1.00 87.00 209 GLY A CA 1
ATOM 1746 C C . GLY A 1 209 ? -37.984 13.857 43.292 1.00 87.00 209 GLY A C 1
ATOM 1747 O O . GLY A 1 209 ? -38.764 14.529 43.959 1.00 87.00 209 GLY A O 1
ATOM 1748 N N . ALA A 1 210 ? -36.668 14.090 43.278 1.00 86.12 210 ALA A N 1
ATOM 1749 C CA . ALA A 1 210 ? -36.031 15.142 44.071 1.00 86.12 210 ALA A CA 1
ATOM 1750 C C . ALA A 1 210 ? -36.588 16.543 43.754 1.00 86.12 210 ALA A C 1
ATOM 1752 O O . ALA A 1 210 ? -36.859 17.306 44.680 1.00 86.12 210 ALA A O 1
ATOM 1753 N N . GLU A 1 211 ? -36.828 16.853 42.476 1.00 88.62 211 GLU A N 1
ATOM 1754 C CA . GLU A 1 211 ? -37.431 18.126 42.051 1.00 88.62 211 GLU A CA 1
ATOM 1755 C C . GLU A 1 211 ? -38.865 18.296 42.592 1.00 88.62 211 GLU A C 1
ATOM 1757 O O . GLU A 1 211 ? -39.217 19.338 43.146 1.00 88.62 211 GLU A O 1
ATOM 1762 N N . LEU A 1 212 ? -39.690 17.245 42.513 1.00 86.25 212 LEU A N 1
ATOM 1763 C CA . LEU A 1 212 ? -41.053 17.259 43.058 1.00 86.25 212 LEU A CA 1
ATOM 1764 C C . LEU A 1 212 ? -41.070 17.453 44.581 1.00 86.25 212 LEU A C 1
ATOM 1766 O O . LEU A 1 212 ? -41.901 18.204 45.100 1.00 86.25 212 LEU A O 1
ATOM 1770 N N . TYR A 1 213 ? -40.144 16.814 45.300 1.00 82.44 213 TYR A N 1
ATOM 1771 C CA . TYR A 1 213 ? -40.003 16.994 46.746 1.00 82.44 213 TYR A CA 1
ATOM 1772 C C . TYR A 1 213 ? -39.542 18.409 47.116 1.00 82.44 213 TYR A C 1
ATOM 1774 O O . TYR A 1 213 ? -40.007 18.947 48.123 1.00 82.44 213 TYR A O 1
ATOM 1782 N N . ALA A 1 214 ? -38.681 19.032 46.303 1.00 85.38 214 ALA A N 1
ATOM 1783 C CA . ALA A 1 214 ? -38.260 20.419 46.498 1.00 85.38 214 ALA A CA 1
ATOM 1784 C C . ALA A 1 214 ? -39.426 21.408 46.317 1.00 85.38 214 ALA A C 1
ATOM 1786 O O . ALA A 1 214 ? -39.524 22.386 47.058 1.00 85.38 214 ALA A O 1
ATOM 1787 N N . GLN A 1 215 ? -40.341 21.138 45.379 1.00 86.38 215 GLN A N 1
ATOM 1788 C CA . GLN A 1 215 ? -41.493 22.004 45.115 1.00 86.38 215 GLN A CA 1
ATOM 1789 C C . GLN A 1 215 ? -42.636 21.829 46.131 1.00 86.38 215 GLN A C 1
ATOM 1791 O O . GLN A 1 215 ? -43.372 22.780 46.404 1.00 86.38 215 GLN A O 1
ATOM 1796 N N . ASN A 1 216 ? -42.811 20.633 46.703 1.00 85.69 216 ASN A N 1
ATOM 1797 C CA . ASN A 1 216 ? -43.867 20.364 47.679 1.00 85.69 216 ASN A CA 1
ATOM 1798 C C . ASN A 1 216 ? -43.381 19.451 48.827 1.00 85.69 216 ASN A C 1
ATOM 1800 O O . ASN A 1 216 ? -43.501 18.225 48.745 1.00 85.69 216 ASN A O 1
ATOM 1804 N N . PRO A 1 217 ? -42.924 20.027 49.955 1.00 80.69 217 PRO A N 1
ATOM 1805 C CA . PRO A 1 217 ? -42.335 19.266 51.061 1.00 80.69 217 PRO A CA 1
ATOM 1806 C C . PRO A 1 217 ? -43.343 18.394 51.828 1.00 80.69 217 PRO A C 1
ATOM 1808 O O . PRO A 1 217 ? -42.947 17.488 52.561 1.00 80.69 217 PRO A O 1
ATOM 1811 N N . ASN A 1 218 ? -44.654 18.610 51.657 1.00 82.38 218 ASN A N 1
ATOM 1812 C CA . ASN A 1 218 ? -45.674 17.749 52.264 1.00 82.38 218 ASN A CA 1
ATOM 1813 C C . ASN A 1 218 ? -45.749 16.365 51.596 1.00 82.38 218 ASN A C 1
ATOM 1815 O O . ASN A 1 218 ? -46.257 15.426 52.210 1.00 82.38 218 ASN A O 1
ATOM 1819 N N . LEU A 1 219 ? -45.225 16.221 50.371 1.00 78.56 219 LEU A N 1
ATOM 1820 C CA . LEU A 1 219 ? -45.117 14.926 49.693 1.00 78.56 219 LEU A CA 1
ATOM 1821 C C . LEU A 1 219 ? -44.153 13.987 50.422 1.00 78.56 219 LEU A C 1
ATOM 1823 O O . LEU A 1 219 ? -44.473 12.814 50.558 1.00 78.56 219 LEU A O 1
ATOM 1827 N N . ILE A 1 220 ? -43.060 14.508 50.995 1.00 77.31 220 ILE A N 1
ATOM 1828 C CA . ILE A 1 220 ? -42.083 13.713 51.762 1.00 77.31 220 ILE A CA 1
ATOM 1829 C C . ILE A 1 220 ? -42.775 13.001 52.928 1.00 77.31 220 ILE A C 1
ATOM 1831 O O . ILE A 1 220 ? -42.674 11.789 53.065 1.00 77.31 220 ILE A O 1
ATOM 1835 N N . LYS A 1 221 ? -43.563 13.737 53.723 1.00 77.94 221 LYS A N 1
ATOM 1836 C CA . LYS A 1 221 ? -44.310 13.166 54.857 1.00 77.94 221 LYS A CA 1
ATOM 1837 C C . LYS A 1 221 ? -45.348 12.137 54.413 1.00 77.94 221 LYS A C 1
ATOM 1839 O O . LYS A 1 221 ? -45.673 11.216 55.157 1.00 77.94 221 LYS A O 1
ATOM 1844 N N . LYS A 1 222 ? -45.926 12.314 53.224 1.00 80.25 222 LYS A N 1
ATOM 1845 C CA . LYS A 1 222 ? -46.915 11.385 52.674 1.00 80.25 222 LYS A CA 1
ATOM 1846 C C . LYS A 1 222 ? -46.254 10.095 52.186 1.00 80.25 222 LYS A C 1
ATOM 1848 O O . LYS A 1 222 ? -46.787 9.024 52.462 1.00 80.25 222 LYS A O 1
ATOM 1853 N N . ASP A 1 223 ? -45.109 10.196 51.518 1.00 79.88 223 ASP A N 1
ATOM 1854 C CA . ASP A 1 223 ? -44.345 9.036 51.056 1.00 79.88 223 ASP A CA 1
ATOM 1855 C C . ASP A 1 223 ? -43.664 8.292 52.208 1.00 79.88 223 ASP A C 1
ATOM 1857 O O . ASP A 1 223 ? -43.692 7.068 52.225 1.00 79.88 223 ASP A O 1
ATOM 1861 N N . GLU A 1 224 ? -43.171 8.984 53.234 1.00 79.94 224 GLU A N 1
ATOM 1862 C CA . GLU A 1 224 ? -42.626 8.359 54.448 1.00 79.94 224 GLU A CA 1
ATOM 1863 C C . GLU A 1 224 ? -43.689 7.526 55.185 1.00 79.94 224 GLU A C 1
ATOM 1865 O O . GLU A 1 224 ? -43.439 6.388 55.582 1.00 79.94 224 GLU A O 1
ATOM 1870 N N . ASN A 1 225 ? -44.918 8.045 55.284 1.00 78.75 225 ASN A N 1
ATOM 1871 C CA . ASN A 1 225 ? -46.047 7.288 55.824 1.00 78.75 225 ASN A CA 1
ATOM 1872 C C . ASN A 1 225 ? -46.447 6.104 54.927 1.00 78.75 225 ASN A C 1
ATOM 1874 O O . ASN A 1 225 ? -46.830 5.062 55.453 1.00 78.75 225 ASN A O 1
ATOM 1878 N N . ARG A 1 226 ? -46.349 6.237 53.594 1.00 79.69 226 ARG A N 1
ATOM 1879 C CA . ARG A 1 226 ? -46.612 5.138 52.647 1.00 79.69 226 ARG A CA 1
ATOM 1880 C C . ARG A 1 226 ? -45.579 4.015 52.801 1.00 79.69 226 ARG A C 1
ATOM 1882 O O . ARG A 1 226 ? -45.979 2.867 52.944 1.00 79.69 226 ARG A O 1
ATOM 1889 N N . VAL A 1 227 ? -44.285 4.340 52.846 1.00 81.44 227 VAL A N 1
ATOM 1890 C CA . VAL A 1 227 ? -43.202 3.354 53.028 1.00 81.44 227 VAL A CA 1
ATOM 1891 C C . VAL A 1 227 ? -43.336 2.623 54.367 1.00 81.44 227 VAL A C 1
ATOM 1893 O O . VAL A 1 227 ? -43.220 1.402 54.401 1.00 81.44 227 VAL A O 1
ATOM 1896 N N . ARG A 1 228 ? -43.676 3.337 55.450 1.00 76.56 228 ARG A N 1
ATOM 1897 C CA . ARG A 1 228 ? -43.954 2.727 56.765 1.00 76.56 228 ARG A CA 1
ATOM 1898 C C . ARG A 1 228 ? -45.076 1.686 56.719 1.00 76.56 228 ARG A C 1
ATOM 1900 O O . ARG A 1 228 ? -44.977 0.651 57.368 1.00 76.56 228 ARG A O 1
ATOM 1907 N N . LEU A 1 229 ? -46.144 1.968 55.975 1.00 75.31 229 LEU A N 1
ATOM 1908 C CA . LEU A 1 229 ? -47.279 1.051 55.831 1.00 75.31 229 LEU A CA 1
ATOM 1909 C C . LEU A 1 229 ? -46.908 -0.181 54.995 1.00 75.31 229 LEU A C 1
ATOM 1911 O O . LEU A 1 229 ? -47.317 -1.292 55.328 1.00 75.31 229 LEU A O 1
ATOM 1915 N N . ASP A 1 230 ? -46.113 0.002 53.939 1.00 74.81 230 ASP A N 1
ATOM 1916 C CA . ASP A 1 230 ? -45.633 -1.100 53.100 1.00 74.81 230 ASP A CA 1
ATOM 1917 C C . ASP A 1 230 ? -44.655 -2.018 53.870 1.00 74.81 230 ASP A C 1
ATOM 1919 O O . ASP A 1 230 ? -44.715 -3.242 53.723 1.00 74.81 230 ASP A O 1
ATOM 1923 N N . GLU A 1 231 ? -43.800 -1.460 54.741 1.00 76.50 231 GLU A N 1
ATOM 1924 C CA . GLU A 1 231 ? -42.932 -2.226 55.652 1.00 76.50 231 GLU A CA 1
ATOM 1925 C C . GLU A 1 231 ? -43.734 -3.041 56.674 1.00 76.50 231 GLU A C 1
ATOM 1927 O O . GLU A 1 231 ? -43.470 -4.235 56.825 1.00 76.50 231 GLU A O 1
ATOM 1932 N N . GLU A 1 232 ? -44.754 -2.456 57.314 1.00 70.81 232 GLU A N 1
ATOM 1933 C CA . GLU A 1 232 ? -45.652 -3.191 58.220 1.00 70.81 232 GLU A CA 1
ATOM 1934 C C . GLU A 1 232 ? -46.373 -4.346 57.500 1.00 70.81 232 GLU A C 1
ATOM 1936 O O . GLU A 1 232 ? -46.531 -5.437 58.057 1.00 70.81 232 GLU A O 1
ATOM 1941 N N . HIS A 1 233 ? -46.763 -4.156 56.236 1.00 67.19 233 HIS A N 1
ATOM 1942 C CA . HIS A 1 233 ? -47.402 -5.204 55.437 1.00 67.19 233 HIS A CA 1
ATOM 1943 C C . HIS A 1 233 ? -46.428 -6.334 55.053 1.00 67.19 233 HIS A C 1
ATOM 1945 O O . HIS A 1 233 ? -46.794 -7.514 55.046 1.00 67.19 233 HIS A O 1
ATOM 1951 N N . HIS A 1 234 ? -45.164 -6.000 54.772 1.00 66.88 234 HIS A N 1
ATOM 1952 C CA . HIS A 1 234 ? -44.116 -6.987 54.509 1.00 66.88 234 HIS A CA 1
ATOM 1953 C C . HIS A 1 234 ? -43.679 -7.746 55.771 1.00 66.88 234 HIS A C 1
ATOM 1955 O O . HIS A 1 234 ? -43.401 -8.942 55.677 1.00 66.88 234 HIS A O 1
ATOM 1961 N N . GLU A 1 235 ? -43.641 -7.091 56.935 1.00 64.69 235 GLU A N 1
ATOM 1962 C CA . GLU A 1 235 ? -43.413 -7.701 58.257 1.00 64.69 235 GLU A CA 1
ATOM 1963 C C . GLU A 1 235 ? -44.491 -8.761 58.555 1.00 64.69 235 GLU A C 1
ATOM 1965 O O . GLU A 1 235 ? -44.177 -9.897 58.923 1.00 64.69 235 GLU A O 1
ATOM 1970 N N . TYR A 1 236 ? -45.754 -8.428 58.273 1.00 59.31 236 TYR A N 1
ATOM 1971 C CA . TYR A 1 236 ? -46.901 -9.327 58.411 1.00 59.31 236 TYR A CA 1
ATOM 1972 C C . TYR A 1 236 ? -46.828 -10.549 57.471 1.00 59.31 236 TYR A C 1
ATOM 1974 O O . TYR A 1 236 ? -47.060 -11.688 57.890 1.00 59.31 236 TYR A O 1
ATOM 1982 N N . ASN A 1 237 ? -46.424 -10.357 56.209 1.00 54.12 237 ASN A N 1
ATOM 1983 C CA . ASN A 1 237 ? -46.216 -11.467 55.266 1.00 54.12 237 ASN A CA 1
ATOM 1984 C C . ASN A 1 237 ? -44.978 -12.327 55.597 1.00 54.12 237 ASN A C 1
ATOM 1986 O O . ASN A 1 237 ? -44.959 -13.524 55.310 1.00 54.12 237 ASN A O 1
ATOM 1990 N N . ARG A 1 238 ? -43.948 -11.758 56.241 1.00 50.62 238 ARG A N 1
ATOM 1991 C CA . ARG A 1 238 ? -42.768 -12.514 56.700 1.00 50.62 238 ARG A CA 1
ATOM 1992 C C . ARG A 1 238 ? -43.088 -13.432 57.881 1.00 50.62 238 ARG A C 1
ATOM 1994 O O . ARG A 1 238 ? -42.504 -14.504 57.997 1.00 50.62 238 ARG A O 1
ATOM 2001 N N . GLN A 1 239 ? -44.031 -13.038 58.733 1.00 57.72 239 GLN A N 1
ATOM 2002 C CA . GLN A 1 239 ? -44.482 -13.839 59.877 1.00 57.72 239 GLN A CA 1
ATOM 2003 C C . GLN A 1 239 ? -45.396 -15.014 59.477 1.00 57.72 239 GLN A C 1
ATOM 2005 O O . GLN A 1 239 ? -45.643 -15.896 60.296 1.00 57.72 239 GLN A O 1
ATOM 2010 N N . SER A 1 240 ? -45.849 -15.078 58.219 1.00 52.22 240 SER A N 1
ATOM 2011 C CA . SER A 1 240 ? -46.736 -16.131 57.700 1.00 52.22 240 SER A CA 1
ATOM 2012 C C . SER A 1 240 ? -46.054 -17.165 56.783 1.00 52.22 240 SER A C 1
ATOM 2014 O O . SER A 1 240 ? -46.720 -18.090 56.322 1.00 52.22 240 SER A O 1
ATOM 2016 N N . THR A 1 241 ? -44.731 -17.098 56.561 1.00 47.03 241 THR A N 1
ATOM 2017 C CA . THR A 1 241 ? -43.981 -18.102 55.767 1.00 47.03 241 THR A CA 1
ATOM 2018 C C . THR A 1 241 ? -42.601 -18.450 56.365 1.00 47.03 241 THR A C 1
ATOM 2020 O O . THR A 1 241 ? -41.703 -17.615 56.410 1.00 47.03 241 THR A O 1
ATOM 2023 N N . LEU A 1 242 ? -42.400 -19.711 56.796 1.00 32.75 242 LEU A N 1
ATOM 2024 C CA . LEU A 1 242 ? -41.072 -20.315 57.071 1.00 32.75 242 LEU A CA 1
ATOM 2025 C C . LEU A 1 242 ? -40.437 -20.837 55.748 1.00 32.75 242 LEU A C 1
ATOM 2027 O O . LEU A 1 242 ? -41.165 -21.065 54.784 1.00 32.75 242 LEU A O 1
ATOM 2031 N N . PRO A 1 243 ? -39.101 -21.008 55.647 1.00 41.91 243 PRO A N 1
ATOM 2032 C CA . PRO A 1 243 ? -38.328 -20.527 54.505 1.00 41.91 243 PRO A CA 1
ATOM 2033 C C . PRO A 1 243 ? -38.104 -21.565 53.399 1.00 41.91 243 PRO A C 1
ATOM 2035 O O . PRO A 1 243 ? -37.708 -22.700 53.655 1.00 41.91 243 PRO A O 1
ATOM 2038 N N . SER A 1 244 ? -38.172 -21.114 52.147 1.00 26.81 244 SER A N 1
ATOM 2039 C CA . SER A 1 244 ? -37.473 -21.754 51.032 1.00 26.81 244 SER A CA 1
ATOM 2040 C C . SER A 1 244 ? -36.759 -20.697 50.191 1.00 26.81 244 SER A C 1
ATOM 2042 O O . SER A 1 244 ? -37.357 -20.035 49.349 1.00 26.81 244 SER A O 1
ATOM 2044 N N . LEU A 1 245 ? -35.467 -20.547 50.491 1.00 32.72 245 LEU A N 1
ATOM 2045 C CA . LEU A 1 245 ? -34.374 -20.260 49.563 1.00 32.72 245 LEU A CA 1
ATOM 2046 C C . LEU A 1 245 ? -34.704 -19.313 48.391 1.00 32.72 245 LEU A C 1
ATOM 2048 O O . LEU A 1 245 ? -34.809 -19.742 47.245 1.00 32.72 245 LEU A O 1
ATOM 2052 N N . MET A 1 246 ? -34.751 -18.007 48.656 1.00 26.16 246 MET A N 1
ATOM 2053 C CA . MET A 1 246 ? -34.408 -17.027 47.626 1.00 26.16 246 MET A CA 1
ATOM 2054 C C . MET A 1 246 ? -32.926 -16.705 47.758 1.00 26.16 246 MET A C 1
ATOM 2056 O O . MET A 1 246 ? -32.483 -15.981 48.647 1.00 26.16 246 MET A O 1
ATOM 2060 N N . THR A 1 247 ? -32.166 -17.311 46.853 1.00 26.64 247 THR A N 1
ATOM 2061 C CA . THR A 1 247 ? -30.870 -16.829 46.394 1.00 26.64 247 THR A CA 1
ATOM 2062 C C . THR A 1 247 ? -30.881 -15.308 46.311 1.00 26.64 247 THR A C 1
ATOM 2064 O O . THR A 1 247 ? -31.708 -14.725 45.610 1.00 26.64 247 THR A O 1
ATOM 2067 N N . THR A 1 248 ? -29.942 -14.699 47.025 1.00 26.86 248 THR A N 1
ATOM 2068 C CA . THR A 1 248 ? -29.544 -13.297 46.920 1.00 26.86 248 THR A CA 1
ATOM 2069 C C . THR A 1 248 ? -29.524 -12.850 45.452 1.00 26.86 248 THR A C 1
ATOM 2071 O O . THR A 1 248 ? -28.656 -13.311 44.702 1.00 26.86 248 THR A O 1
ATOM 2074 N N . PRO A 1 249 ? -30.422 -11.960 44.994 1.00 35.62 249 PRO A N 1
ATOM 2075 C CA . PRO A 1 249 ? -30.158 -11.236 43.772 1.00 35.62 249 PRO A CA 1
ATOM 2076 C C . PRO A 1 249 ? -29.117 -10.188 44.141 1.00 35.62 249 PRO A C 1
ATOM 2078 O O . PRO A 1 249 ? -29.416 -9.244 44.865 1.00 35.62 249 PRO A O 1
ATOM 2081 N N . ASN A 1 250 ? -27.886 -10.466 43.706 1.00 35.34 250 ASN A N 1
ATOM 2082 C CA . ASN A 1 250 ? -26.752 -9.561 43.560 1.00 35.34 250 ASN A CA 1
ATOM 2083 C C . ASN A 1 250 ? -27.048 -8.141 44.038 1.00 35.34 250 ASN A C 1
ATOM 2085 O O . ASN A 1 250 ? -27.811 -7.431 43.376 1.00 35.34 250 ASN A O 1
ATOM 2089 N N . GLU A 1 251 ? -26.402 -7.742 45.141 1.00 35.28 251 GLU A N 1
ATOM 2090 C CA . GLU A 1 251 ? -26.227 -6.335 45.483 1.00 35.28 251 GLU A CA 1
ATOM 2091 C C . GLU A 1 251 ? -25.959 -5.569 44.188 1.00 35.28 251 GLU A C 1
ATOM 2093 O O . GLU A 1 251 ? -24.933 -5.758 43.523 1.00 35.28 251 GLU A O 1
ATOM 2098 N N . LEU A 1 252 ? -26.939 -4.758 43.782 1.00 42.59 252 LEU A N 1
ATOM 2099 C CA . LEU A 1 252 ? -26.726 -3.767 42.752 1.00 42.59 252 LEU A CA 1
ATOM 2100 C C . LEU A 1 252 ? -25.598 -2.903 43.284 1.00 42.59 252 LEU A C 1
ATOM 2102 O O . LEU A 1 252 ? -25.786 -2.118 44.211 1.00 42.59 252 LEU A O 1
ATOM 2106 N N . ASN A 1 253 ? -24.420 -3.064 42.697 1.00 39.44 253 ASN A N 1
ATOM 2107 C CA . ASN A 1 253 ? -23.302 -2.188 42.948 1.00 39.44 253 ASN A CA 1
ATOM 2108 C C . ASN A 1 253 ? -23.673 -0.821 42.354 1.00 39.44 253 ASN A C 1
ATOM 2110 O O . ASN A 1 253 ? -23.322 -0.502 41.221 1.00 39.44 253 ASN A O 1
ATOM 2114 N N . PHE A 1 254 ? -24.447 -0.031 43.103 1.00 45.56 254 PHE A N 1
ATOM 2115 C CA . PHE A 1 254 ? -24.875 1.327 42.762 1.00 45.56 254 PHE A CA 1
ATOM 2116 C C . PHE A 1 254 ? -23.653 2.202 42.423 1.00 45.56 254 PHE A C 1
ATOM 2118 O O . PHE A 1 254 ? -23.703 3.072 41.554 1.00 45.56 254 PHE A O 1
ATOM 2125 N N . ASN A 1 255 ? -22.500 1.855 43.008 1.00 45.69 255 ASN A N 1
ATOM 2126 C CA . ASN A 1 255 ? -21.196 2.460 42.748 1.00 45.69 255 ASN A CA 1
ATOM 2127 C C . ASN A 1 255 ? -20.710 2.285 41.294 1.00 45.69 255 ASN A C 1
ATOM 2129 O O . ASN A 1 255 ? -19.895 3.080 40.824 1.00 45.69 255 ASN A O 1
ATOM 2133 N N . ALA A 1 256 ? -21.207 1.287 40.552 1.00 48.72 256 ALA A N 1
ATOM 2134 C CA . ALA A 1 256 ? -20.861 1.087 39.144 1.00 48.72 256 ALA A CA 1
ATOM 2135 C C . ALA A 1 256 ? -21.538 2.113 38.218 1.00 48.72 256 ALA A C 1
ATOM 2137 O O . ALA A 1 256 ? -20.933 2.514 37.226 1.00 48.72 256 ALA A O 1
ATOM 2138 N N . CYS A 1 257 ? -22.744 2.586 38.553 1.00 48.00 257 CYS A N 1
ATOM 2139 C CA . CYS A 1 257 ? -23.474 3.552 37.723 1.00 48.00 257 CYS A CA 1
ATOM 2140 C C . CYS A 1 257 ? -23.132 5.014 38.023 1.00 48.00 257 CYS A C 1
ATOM 2142 O O . CYS A 1 257 ? -23.192 5.846 37.126 1.00 48.00 257 CYS A O 1
ATOM 2144 N N . VAL A 1 258 ? -22.661 5.321 39.234 1.00 46.47 258 VAL A N 1
ATOM 2145 C CA . VAL A 1 258 ? -22.147 6.663 39.577 1.00 46.47 258 VAL A CA 1
ATOM 2146 C C . VAL A 1 258 ? -20.771 6.931 38.936 1.00 46.47 258 VAL A C 1
ATOM 2148 O O . VAL A 1 258 ? -20.359 8.075 38.772 1.00 46.47 258 VAL A O 1
ATOM 2151 N N . SER A 1 259 ? -20.059 5.886 38.501 1.00 41.75 259 SER A N 1
ATOM 2152 C CA . SER A 1 259 ? -18.694 5.999 37.964 1.00 41.75 259 SER A CA 1
ATOM 2153 C C . SER A 1 259 ? -18.607 6.385 36.476 1.00 41.75 259 SER A C 1
ATOM 2155 O O . SER A 1 259 ? -17.498 6.621 35.989 1.00 41.75 259 SER A O 1
ATOM 2157 N N . SER A 1 260 ? -19.730 6.445 35.745 1.00 38.03 260 SER A N 1
ATOM 2158 C CA . SER A 1 260 ? -19.756 6.746 34.302 1.00 38.03 260 SER A CA 1
ATOM 2159 C C . SER A 1 260 ? -20.069 8.204 33.935 1.00 38.03 260 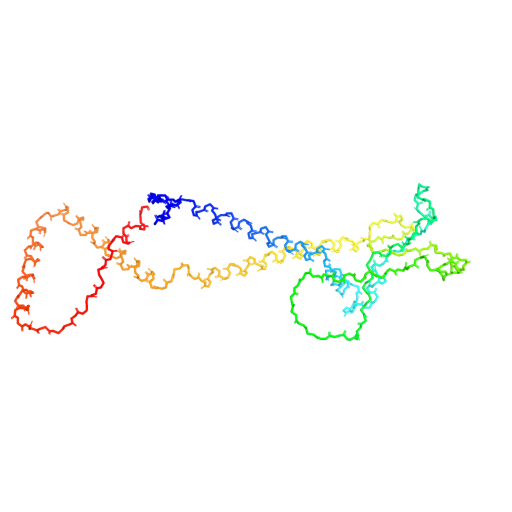SER A C 1
ATOM 2161 O O . SER A 1 260 ? -20.018 8.524 32.751 1.00 38.03 260 SER A O 1
ATOM 2163 N N . GLU A 1 261 ? -20.367 9.082 34.903 1.00 38.41 261 GLU A N 1
ATOM 2164 C CA . GLU A 1 261 ? -20.713 10.500 34.650 1.00 38.41 261 GLU A CA 1
ATOM 2165 C C . GLU A 1 261 ? -19.797 11.542 35.326 1.00 38.41 261 GLU A C 1
ATOM 2167 O O . GLU A 1 261 ? -20.088 12.734 35.270 1.00 38.41 261 GLU A O 1
ATOM 2172 N N . LEU A 1 262 ? -18.651 11.143 35.891 1.00 33.81 262 LEU A N 1
ATOM 2173 C CA . LEU A 1 262 ? -17.584 12.089 36.275 1.00 33.81 262 LEU A CA 1
ATOM 2174 C C . LEU A 1 262 ? -16.321 11.887 35.458 1.00 33.81 262 LEU A C 1
ATOM 2176 O O . LEU A 1 262 ? -15.990 10.711 35.202 1.00 33.81 262 LEU A O 1
#

Sequence (262 aa):
FHVPIPIARRATGRRNSLTTLSASILTIMAKITVLSNAFLIAITSEYIPRQVYYWTIGNYSLNGFLNHTLTPFHSNDFPSIINRTLLECQFIESRLIDLSKESIFFIPFAQSYHLSYFDCNSTLADEIRSQIDFSTCYYKDYRLDHARNYGRSYMFYYVMVARLAFVIIFEHFVYSILFLVRNLISRVPRDVRAQLERCRYLVQQMYWGAELYAQNPNLIKKDENRVRLDEEHHEYNRQSTLPSLMTTPNELNFNACVSSEL

Foldseek 3Di:
DDDDDDPDDDDDDDDCPVVVVVVVVVVVVVLVVLLVVLLCCLPVDPPLLQVLCCPPPQVNHSPCVVVQQKAKDFLVPDDPVDDSVPDDLQADDDDDDDPDDDDDDDDDDDPPRPRPPPPCPDPVNVVVVVPDDCRIDIYGDQFHHVVVVRHHDPSNVSSVVSSVVSSVVSSVVVVVVVVVVCVVPPVDDPVRVVVLVVLVVVVVVVVVVVVVCVVPVVVVVVVVVVVVVVVVVVVVVVVVDDDDDDDDPDDPPNVVNVVPPD

Radius of gyration: 39.01 Å; chains: 1; bounding box: 86×52×90 Å

pLDDT: mean 70.38, std 21.96, range [25.8, 96.38]